Protein AF-A0A7G2IQ60-F1 (afdb_monomer)

Solvent-accessible surface area (backbone atoms only — not comparable to full-atom values): 15941 Å² total; per-residue (Å²): 105,68,71,50,46,74,73,63,28,51,31,35,30,36,27,42,39,74,64,60,78,91,47,97,43,73,67,45,56,59,45,66,68,35,78,43,74,43,77,68,26,81,65,95,53,90,81,51,80,64,47,58,70,64,48,54,61,59,49,54,53,58,71,67,48,86,64,93,39,73,45,78,46,78,44,66,54,56,65,49,83,64,22,69,41,37,40,62,89,93,58,58,80,33,70,91,62,71,78,96,55,72,82,87,57,53,74,69,54,46,49,54,42,27,25,39,56,23,8,45,54,41,39,50,53,46,55,53,44,53,52,50,59,49,56,74,66,73,43,76,45,69,50,78,47,66,53,97,52,36,54,32,61,33,76,58,86,89,40,83,50,74,48,81,45,74,95,66,72,57,56,50,33,64,49,56,63,76,45,82,48,71,27,70,56,30,40,72,76,54,79,74,85,62,82,86,39,76,82,60,72,81,54,78,91,38,44,68,29,30,52,29,56,76,71,72,57,83,58,96,86,66,45,55,38,55,6,70,85,37,96,60,44,54,81,65,84,45,72,40,52,51,88,87,46,87,89,43,66,44,52,52,86,74,50,76,69,42,84,44,89,90,38,111

Organism: Citrobacter freundii (NCBI:txid546)

Radius of gyration: 19.63 Å; Cα contacts (8 Å, |Δi|>4): 377; chains: 1; bounding box: 48×42×47 Å

Secondary structure (DSSP, 8-state):
-HHHHHTT-EEEEEE-S---TTS--HHHHHHHTSSEEEE----SSTTS---GGGGHHHHHHHHT---SSEEEEEE--TTPSSGGGSS-TT--TTTT--TTPPTT--HHHHHHHHHHHHHHHHHHHHHHHHHHHHHTT--SSEEEEE-S---EES-STTT--EE--TTS--GGGT---EEEEE-HHHHHHS----TTTTT----GGGHHHHHHHHHT---TT--TTS-TTSTT------EES-TTSTT--EEGGGSS-TTSTT--

pLDDT: mean 95.76, std 6.9, range [59.88, 98.88]

Mean predicted aligned error: 3.44 Å

Sequence (264 aa):
MNMMKQAGYKTFWITNQQTMTARNTMLTVFSKQTDKQFYMNQQRTQSAREYDSNVLAPFKEVLADPAPKKFIIVHLLGTHIKYKFRYPDGQGKFDNNIDHVPAGLSNDELEAYNDYDSANVYNDHIIASLIKDYKATDPNGFLLYFSDHGEEVYDTPPHKTQGRNEDNPTRHMYTVPFLLWTSEKWQAAHPRDFSQDVNRKYSSSELIHTWSDLAGFTYDGFDPTRAITSPQFKETTRWIGNPYKKNALIDYDSLPYGDQIGNQ

Nearest PDB structures (foldseek):
  5zzu-assembly2_B  TM=9.989E-01  e=1.159E-44  Escherichia coli K-12
  6a82-assembly3_C  TM=1.001E+00  e=4.028E-43  Escherichia coli K-12
  7mom-assembly1_A  TM=4.392E-01  e=5.155E-01  Arabidopsis thaliana
  4hrf-assembly1_A  TM=4.330E-01  e=6.446E+00  Homo sapiens
  2e0t-assembly1_A-2  TM=3.540E-01  e=3.326E+00  Homo sapiens

Structure (mmCIF, N/CA/C/O backbone):
data_AF-A0A7G2IQ60-F1
#
_entry.id   AF-A0A7G2IQ60-F1
#
loop_
_atom_site.group_PDB
_atom_site.id
_atom_site.type_symbol
_atom_site.label_atom_id
_atom_site.label_alt_id
_atom_site.label_comp_id
_atom_site.label_asym_id
_atom_site.label_entity_id
_atom_site.label_seq_id
_atom_site.pdbx_PDB_ins_code
_atom_site.Cartn_x
_atom_site.Cartn_y
_atom_site.Cartn_z
_atom_site.occupancy
_atom_site.B_iso_or_equiv
_atom_site.auth_seq_id
_atom_site.auth_comp_id
_atom_site.auth_asym_id
_atom_site.auth_atom_id
_atom_site.pdbx_PDB_model_num
ATOM 1 N N . MET A 1 1 ? -14.931 -1.641 3.111 1.00 90.44 1 MET A N 1
ATOM 2 C CA . MET A 1 1 ? -15.764 -0.587 3.743 1.00 90.44 1 MET A CA 1
ATOM 3 C C . MET A 1 1 ? -16.923 -1.136 4.551 1.00 90.44 1 MET A C 1
ATOM 5 O O . MET A 1 1 ? -16.979 -0.868 5.744 1.00 90.44 1 MET A O 1
ATOM 9 N N . ASN A 1 2 ? -17.825 -1.899 3.928 1.00 95.94 2 ASN A N 1
ATOM 10 C CA . ASN A 1 2 ? -19.084 -2.341 4.544 1.00 95.94 2 ASN A CA 1
ATOM 11 C C . ASN A 1 2 ? -18.900 -3.038 5.901 1.00 95.94 2 ASN A C 1
ATOM 13 O O . ASN A 1 2 ? -19.605 -2.699 6.843 1.00 95.94 2 ASN A O 1
ATOM 17 N N . MET A 1 3 ? -17.894 -3.910 6.024 1.00 98.00 3 MET A N 1
ATOM 18 C CA . MET A 1 3 ? -17.539 -4.574 7.286 1.00 98.00 3 MET A CA 1
ATOM 19 C C . MET A 1 3 ? -17.293 -3.583 8.436 1.00 98.00 3 MET A C 1
ATOM 21 O O . MET A 1 3 ? -17.858 -3.724 9.515 1.00 98.00 3 MET A O 1
ATOM 25 N N . MET A 1 4 ? -16.515 -2.523 8.192 1.00 98.44 4 MET A N 1
ATOM 26 C CA . MET A 1 4 ? -16.225 -1.504 9.209 1.00 98.44 4 MET A CA 1
ATOM 27 C C . MET A 1 4 ? -17.476 -0.696 9.573 1.00 98.44 4 MET A C 1
ATOM 29 O O . MET A 1 4 ? -17.708 -0.418 10.748 1.00 98.44 4 MET A O 1
ATOM 33 N N . LYS A 1 5 ? -18.318 -0.365 8.583 1.00 97.75 5 LYS A N 1
ATOM 34 C CA . LYS A 1 5 ? -19.592 0.338 8.821 1.00 97.75 5 LYS A CA 1
ATOM 35 C C . LYS A 1 5 ? -20.541 -0.506 9.669 1.00 97.75 5 LYS A C 1
ATOM 37 O O . LYS A 1 5 ? -21.117 0.006 10.623 1.00 97.75 5 LYS A O 1
ATOM 42 N N . GLN A 1 6 ? -20.657 -1.800 9.367 1.00 98.19 6 GLN A N 1
ATOM 43 C CA . GLN A 1 6 ? -21.463 -2.744 10.144 1.00 98.19 6 GLN A CA 1
ATOM 44 C C . GLN A 1 6 ? -20.979 -2.847 11.598 1.00 98.19 6 GLN A C 1
ATOM 46 O O . GLN A 1 6 ? -21.798 -2.914 12.509 1.00 98.19 6 GLN A O 1
ATOM 51 N N . ALA A 1 7 ? -19.666 -2.772 11.832 1.00 98.19 7 ALA A N 1
ATOM 52 C CA . ALA A 1 7 ? -19.072 -2.732 13.171 1.00 98.19 7 ALA A CA 1
ATOM 53 C C . ALA A 1 7 ? -19.222 -1.372 13.900 1.00 98.19 7 ALA A C 1
ATOM 55 O O . ALA A 1 7 ? -18.678 -1.181 14.996 1.00 98.19 7 ALA A O 1
ATOM 56 N N . GLY A 1 8 ? -19.947 -0.415 13.308 1.00 98.38 8 GLY A N 1
ATOM 57 C CA . GLY A 1 8 ? -20.249 0.888 13.899 1.00 98.38 8 GLY A CA 1
ATOM 58 C C . GLY A 1 8 ? -19.139 1.931 13.755 1.00 98.38 8 GLY A C 1
ATOM 59 O O . GLY A 1 8 ? -19.113 2.892 14.523 1.00 98.38 8 GLY A O 1
ATOM 60 N N . TYR A 1 9 ? -18.206 1.757 12.813 1.00 98.69 9 TYR A N 1
ATOM 61 C CA . TYR A 1 9 ? -17.190 2.769 12.514 1.00 98.69 9 TYR A CA 1
ATOM 62 C C . TYR A 1 9 ? -17.750 3.826 11.564 1.00 98.69 9 TYR A C 1
ATOM 64 O O . TYR A 1 9 ? -18.338 3.492 10.536 1.00 98.69 9 TYR A O 1
ATOM 72 N N . LYS A 1 10 ? -17.463 5.100 11.850 1.00 98.81 10 LYS A N 1
ATOM 73 C CA . LYS A 1 10 ? -17.544 6.157 10.840 1.00 98.81 10 LYS A CA 1
ATOM 74 C C . LYS A 1 10 ? -16.358 6.015 9.893 1.00 98.81 10 LYS A C 1
ATOM 76 O O . LYS A 1 10 ? -15.215 5.871 10.329 1.00 98.81 10 LYS A O 1
ATOM 81 N N . THR A 1 11 ? -16.628 6.031 8.598 1.00 98.81 11 THR A N 1
ATOM 82 C CA . THR A 1 11 ? -15.651 5.691 7.564 1.00 98.81 11 THR A CA 1
ATOM 83 C C . THR A 1 11 ? -15.259 6.899 6.721 1.00 98.81 11 THR A C 1
ATOM 85 O O . THR A 1 11 ? -16.114 7.659 6.273 1.00 98.81 11 THR A O 1
ATOM 88 N N . PHE A 1 12 ? -13.962 7.061 6.469 1.00 98.75 12 PHE A N 1
ATOM 89 C CA . PHE A 1 12 ? -13.402 8.204 5.750 1.00 98.75 12 PHE A CA 1
ATOM 90 C C . PHE A 1 12 ? -12.523 7.738 4.593 1.00 98.75 12 PHE A C 1
ATOM 92 O O . PHE A 1 12 ? -11.811 6.742 4.715 1.00 98.75 12 PHE A O 1
ATOM 99 N N . TRP A 1 13 ? -12.556 8.476 3.484 1.00 98.56 13 TRP A N 1
ATOM 100 C CA . TRP A 1 13 ? -11.674 8.266 2.337 1.00 98.56 13 TRP A CA 1
ATOM 101 C C . TRP A 1 13 ? -10.947 9.559 1.988 1.00 98.56 13 TRP A C 1
ATOM 103 O O . TRP A 1 13 ? -11.560 10.494 1.480 1.00 98.56 13 TRP A O 1
ATOM 113 N N . ILE A 1 14 ? -9.648 9.618 2.243 1.00 98.31 14 ILE A N 1
ATOM 114 C CA . ILE A 1 14 ? -8.779 10.733 1.871 1.00 98.31 14 ILE A CA 1
ATOM 115 C C . ILE A 1 14 ? -7.935 10.270 0.696 1.00 98.31 14 ILE A C 1
ATOM 117 O O . ILE A 1 14 ? -7.307 9.219 0.776 1.00 98.31 14 ILE A O 1
ATOM 121 N N . THR A 1 15 ? -7.913 11.011 -0.408 1.00 96.25 15 THR A N 1
ATOM 122 C CA . THR A 1 15 ? -7.142 10.584 -1.576 1.00 96.25 15 THR A CA 1
ATOM 123 C C . THR A 1 15 ? -6.521 11.730 -2.346 1.00 96.25 15 THR A C 1
ATOM 125 O O . THR A 1 15 ? -7.160 12.754 -2.585 1.00 96.25 15 THR A O 1
ATOM 128 N N . ASN A 1 16 ? -5.276 11.519 -2.765 1.00 94.31 16 ASN A N 1
ATOM 129 C CA . ASN A 1 16 ? -4.558 12.383 -3.699 1.00 94.31 16 ASN A CA 1
ATOM 130 C C . ASN A 1 16 ? -4.434 11.749 -5.103 1.00 94.31 16 ASN A C 1
ATOM 132 O O . ASN A 1 16 ? -3.876 12.338 -6.028 1.00 94.31 16 ASN A O 1
ATOM 136 N N . GLN A 1 17 ? -5.019 10.563 -5.290 1.00 88.19 17 GLN A N 1
ATOM 137 C CA . GLN A 1 17 ? -5.235 9.969 -6.605 1.00 88.19 17 GLN A CA 1
ATOM 138 C C . GLN A 1 17 ? -6.351 10.690 -7.353 1.00 88.19 17 GLN A C 1
ATOM 140 O O . GLN A 1 17 ? -7.312 11.193 -6.761 1.00 88.19 17 GLN A O 1
ATOM 145 N N . GLN A 1 18 ? -6.256 10.674 -8.680 1.00 82.38 18 GLN A N 1
ATOM 146 C CA . GLN A 1 18 ? -7.240 11.296 -9.560 1.00 82.38 18 GLN A CA 1
ATOM 147 C C . GLN A 1 18 ? -8.539 10.506 -9.593 1.00 82.38 18 GLN A C 1
ATOM 149 O O . GLN A 1 18 ? -8.805 9.691 -10.476 1.00 82.38 18 GLN A O 1
ATOM 154 N N . THR A 1 19 ? -9.392 10.785 -8.616 1.00 73.06 19 THR A N 1
ATOM 155 C CA . THR A 1 19 ? -10.714 10.177 -8.522 1.00 73.06 19 THR A CA 1
ATOM 156 C C . THR A 1 19 ? -11.731 11.128 -9.140 1.00 73.06 19 THR A C 1
ATOM 158 O O . THR A 1 19 ? -12.379 11.918 -8.456 1.00 73.06 19 THR A O 1
ATOM 161 N N . MET A 1 20 ? -11.853 11.085 -10.470 1.00 70.69 20 MET A N 1
ATOM 162 C CA . MET A 1 20 ? -12.862 11.870 -11.185 1.00 70.69 20 MET A CA 1
ATOM 163 C C . MET A 1 20 ? -14.262 11.342 -10.852 1.00 70.69 20 MET A C 1
ATOM 165 O O . MET A 1 20 ? -14.725 10.380 -11.457 1.00 70.69 20 MET A O 1
ATOM 169 N N . THR A 1 21 ? -14.962 11.997 -9.927 1.00 68.75 21 THR A N 1
ATOM 170 C CA . THR A 1 21 ? -16.267 11.557 -9.392 1.00 68.75 21 THR A CA 1
ATOM 171 C C . THR A 1 21 ? -17.391 11.455 -10.430 1.00 68.75 21 THR A C 1
ATOM 173 O O . THR A 1 21 ? -18.389 10.772 -10.175 1.00 68.75 21 THR A O 1
ATOM 176 N N . ALA A 1 22 ? -17.224 12.114 -11.583 1.00 66.19 22 ALA A N 1
ATOM 177 C CA . ALA A 1 22 ? -18.103 12.036 -12.751 1.00 66.19 22 ALA A CA 1
ATOM 178 C C . ALA A 1 22 ? -17.872 10.781 -13.619 1.00 66.19 22 ALA A C 1
ATOM 180 O O . ALA A 1 22 ? -18.684 10.487 -14.494 1.00 66.19 22 ALA A O 1
ATOM 181 N N . ARG A 1 23 ? -16.776 10.039 -13.408 1.00 65.88 23 ARG A N 1
ATOM 182 C CA . ARG A 1 23 ? -16.492 8.770 -14.091 1.00 65.88 23 ARG A CA 1
ATOM 183 C C . ARG A 1 23 ? -16.981 7.597 -13.239 1.00 65.88 23 ARG A C 1
ATOM 185 O O . ARG A 1 23 ? -16.823 7.593 -12.022 1.00 65.88 23 ARG A O 1
ATOM 192 N N . ASN A 1 24 ? -17.532 6.571 -13.883 1.00 65.75 24 ASN A N 1
ATOM 193 C CA . ASN A 1 24 ? -18.013 5.362 -13.209 1.00 65.75 24 ASN A CA 1
ATOM 194 C C . ASN A 1 24 ? -16.883 4.328 -13.036 1.00 65.75 24 ASN A C 1
ATOM 196 O O . ASN A 1 24 ? -16.918 3.252 -13.627 1.00 65.75 24 ASN A O 1
ATOM 200 N N . THR A 1 25 ? -15.829 4.691 -12.299 1.00 80.69 25 THR A N 1
ATOM 201 C CA . THR A 1 25 ? -14.690 3.797 -12.028 1.00 80.69 25 THR A CA 1
ATOM 202 C C . THR A 1 25 ? -14.900 3.005 -10.739 1.00 80.69 25 THR A C 1
ATOM 204 O O . THR A 1 25 ? -15.541 3.492 -9.807 1.00 80.69 25 THR A O 1
ATOM 207 N N . MET A 1 26 ? -14.301 1.812 -10.641 1.00 80.00 26 MET A N 1
ATOM 208 C CA . MET A 1 26 ? -14.336 1.008 -9.409 1.00 80.00 26 MET A CA 1
ATOM 209 C C . MET A 1 26 ? -13.792 1.788 -8.198 1.00 80.00 26 MET A C 1
ATOM 211 O O . MET A 1 26 ? -14.362 1.729 -7.113 1.00 80.00 26 MET A O 1
ATOM 215 N N . LEU A 1 27 ? -12.752 2.606 -8.401 1.00 83.69 27 LEU A N 1
ATOM 216 C CA . LEU A 1 27 ? -12.195 3.468 -7.356 1.00 83.69 27 LEU A CA 1
ATOM 217 C C . LEU A 1 27 ? -13.225 4.473 -6.812 1.00 83.69 27 LEU A C 1
ATOM 219 O O . LEU A 1 27 ? -13.298 4.693 -5.606 1.00 83.69 27 LEU A O 1
ATOM 223 N N . THR A 1 28 ? -14.063 5.031 -7.691 1.00 83.81 28 THR A N 1
ATOM 224 C CA . THR A 1 28 ? -15.147 5.947 -7.305 1.00 83.81 28 THR A CA 1
ATOM 225 C C . THR A 1 28 ? -16.258 5.210 -6.556 1.00 83.81 28 THR A C 1
ATOM 227 O O . THR A 1 28 ? -16.855 5.767 -5.636 1.00 83.81 28 THR A O 1
ATOM 230 N N . VAL A 1 29 ? -16.542 3.954 -6.920 1.00 87.12 29 VAL A N 1
ATOM 231 C CA . VAL A 1 29 ? -17.486 3.108 -6.175 1.00 87.12 29 VAL A CA 1
ATOM 232 C C . VAL A 1 29 ? -16.958 2.845 -4.765 1.00 87.12 29 VAL A C 1
ATOM 234 O O . VAL A 1 29 ? -17.696 3.056 -3.805 1.00 87.12 29 VAL A O 1
ATOM 237 N N . PHE A 1 30 ? -15.687 2.458 -4.613 1.00 89.38 30 PHE A N 1
ATOM 238 C CA . PHE A 1 30 ? -15.087 2.228 -3.296 1.00 89.38 30 PHE A CA 1
ATOM 239 C C . PHE A 1 30 ? -15.043 3.492 -2.436 1.00 89.38 30 PHE A C 1
ATOM 241 O O . PHE A 1 30 ? -15.458 3.443 -1.276 1.00 89.38 30 PHE A O 1
ATOM 248 N N . SER A 1 31 ? -14.619 4.632 -2.990 1.00 91.81 31 SER A N 1
ATOM 249 C CA . SER A 1 31 ? -14.556 5.882 -2.225 1.00 91.81 31 SER A CA 1
ATOM 250 C C . SER A 1 31 ? -15.941 6.344 -1.761 1.00 91.81 31 SER A C 1
ATOM 252 O O . SER A 1 31 ? -16.085 6.801 -0.630 1.00 91.81 31 SER A O 1
ATOM 254 N N . LYS A 1 32 ? -16.985 6.170 -2.584 1.00 93.06 32 LYS A N 1
ATOM 255 C CA . LYS A 1 32 ? -18.374 6.531 -2.241 1.00 93.06 32 LYS A CA 1
ATOM 256 C C . LYS A 1 32 ? -19.047 5.580 -1.246 1.00 93.06 32 LYS A C 1
ATOM 258 O O . LYS A 1 32 ? -20.113 5.912 -0.739 1.00 93.06 32 LYS A O 1
ATOM 263 N N . GLN A 1 33 ? -18.457 4.423 -0.934 1.00 94.69 33 GLN A N 1
ATOM 264 C CA . GLN A 1 33 ? -18.966 3.560 0.142 1.00 94.69 33 GLN A CA 1
ATOM 265 C C . GLN A 1 33 ? -18.687 4.139 1.539 1.00 94.69 33 GLN A C 1
ATOM 267 O O . GLN A 1 33 ? -19.319 3.716 2.513 1.00 94.69 33 GLN A O 1
ATOM 272 N N . THR A 1 34 ? -17.746 5.081 1.665 1.00 97.56 34 THR A N 1
ATOM 273 C CA . THR A 1 34 ? -17.403 5.699 2.952 1.00 97.56 34 THR A CA 1
ATOM 274 C C . THR A 1 34 ? -18.402 6.794 3.343 1.00 97.56 34 THR A C 1
ATOM 276 O O . THR A 1 34 ? -19.223 7.214 2.531 1.00 97.56 34 THR A O 1
ATOM 279 N N . ASP A 1 35 ? -18.376 7.254 4.593 1.00 98.06 35 ASP A N 1
ATOM 280 C CA . ASP A 1 35 ? -19.297 8.289 5.087 1.00 98.06 35 ASP A CA 1
ATOM 281 C C . ASP A 1 35 ? -18.840 9.711 4.733 1.00 98.06 35 ASP A C 1
ATOM 283 O O . ASP A 1 35 ? -19.675 10.595 4.551 1.00 98.06 35 ASP A O 1
ATOM 287 N N . LYS A 1 36 ? -17.526 9.948 4.620 1.00 98.06 36 LYS A N 1
ATOM 288 C CA . LYS A 1 36 ? -16.955 11.243 4.210 1.00 98.06 36 LYS A CA 1
ATOM 289 C C . LYS A 1 36 ? -15.745 11.046 3.295 1.00 98.06 36 LYS A C 1
ATOM 291 O O . LYS A 1 36 ? -14.879 10.217 3.577 1.00 98.06 36 LYS A O 1
ATOM 296 N N . GLN A 1 37 ? -15.663 11.832 2.221 1.00 97.12 37 GLN A N 1
ATOM 297 C CA . GLN A 1 37 ? -14.564 11.784 1.252 1.00 97.12 37 GLN A CA 1
ATOM 298 C C . GLN A 1 37 ? -13.820 13.121 1.165 1.00 97.12 37 GLN A C 1
ATOM 300 O O . GLN A 1 37 ? -14.433 14.182 1.254 1.00 97.12 37 GLN A O 1
ATOM 305 N N . PHE A 1 38 ? -12.512 13.052 0.927 1.00 96.38 38 PHE A N 1
ATOM 306 C CA . PHE A 1 38 ? -11.629 14.179 0.638 1.00 96.38 38 PHE A CA 1
ATOM 307 C C . PHE A 1 38 ? -10.865 13.874 -0.654 1.00 96.38 38 PHE A C 1
ATOM 309 O O . PHE A 1 38 ? -9.984 13.014 -0.674 1.00 96.38 38 PHE A O 1
ATOM 316 N N . TYR A 1 39 ? -11.233 14.554 -1.742 1.00 94.62 39 TYR A N 1
ATOM 317 C CA . TYR A 1 39 ? -10.604 14.410 -3.058 1.00 94.62 39 TYR A CA 1
ATOM 318 C C . TYR A 1 39 ? -9.618 15.556 -3.279 1.00 94.62 39 TYR A C 1
ATOM 320 O O . TYR A 1 39 ? -10.024 16.645 -3.690 1.00 94.62 39 TYR A O 1
ATOM 328 N N . MET A 1 40 ? -8.343 15.305 -2.982 1.00 92.81 40 MET A N 1
ATOM 329 C CA . MET A 1 40 ? -7.294 16.330 -2.966 1.00 92.81 40 MET A CA 1
ATOM 330 C C . MET A 1 40 ? -6.749 16.649 -4.358 1.00 92.81 40 MET A C 1
ATOM 332 O O . MET A 1 40 ? -6.343 17.775 -4.609 1.00 92.81 40 MET A O 1
ATOM 336 N N . ASN A 1 41 ? -6.816 15.688 -5.282 1.00 86.31 41 ASN A N 1
ATOM 337 C CA . ASN A 1 41 ? -6.387 15.862 -6.664 1.00 86.31 41 ASN A CA 1
ATOM 338 C C . ASN A 1 41 ? -7.586 15.765 -7.611 1.00 86.31 41 ASN A C 1
ATOM 340 O O . ASN A 1 41 ? -8.087 14.679 -7.910 1.00 86.31 41 ASN A O 1
ATOM 344 N N . GLN A 1 42 ? -8.051 16.923 -8.078 1.00 79.69 42 GLN A N 1
ATOM 345 C CA . GLN A 1 42 ? -9.172 17.042 -9.020 1.00 79.69 42 GLN A CA 1
ATOM 346 C C . GLN A 1 42 ? -8.711 17.465 -10.421 1.00 79.69 42 GLN A C 1
ATOM 348 O O . GLN A 1 42 ? -9.525 17.860 -11.260 1.00 79.69 42 GLN A O 1
ATOM 353 N N . GLN A 1 43 ? -7.403 17.397 -10.685 1.00 77.31 43 GLN A N 1
ATOM 354 C CA . GLN A 1 43 ? -6.857 17.725 -11.994 1.00 77.31 43 GLN A CA 1
ATOM 355 C C . GLN A 1 43 ? -7.249 16.673 -13.041 1.00 77.31 43 GLN A C 1
ATOM 357 O O . GLN A 1 43 ? -7.559 15.524 -12.728 1.00 77.31 43 GLN A O 1
ATOM 362 N N . ARG A 1 44 ? -7.253 17.076 -14.319 1.00 70.12 44 ARG A N 1
ATOM 363 C CA . ARG A 1 44 ? -7.670 16.209 -15.438 1.00 70.12 44 ARG A CA 1
ATOM 364 C C . ARG A 1 44 ? -6.583 15.237 -15.913 1.00 70.12 44 ARG A C 1
ATOM 366 O O . ARG A 1 44 ? -6.917 14.282 -16.609 1.00 70.12 44 ARG A O 1
ATOM 373 N N . THR A 1 45 ? -5.311 15.503 -15.610 1.00 67.62 45 THR A N 1
ATOM 374 C CA . THR A 1 45 ? -4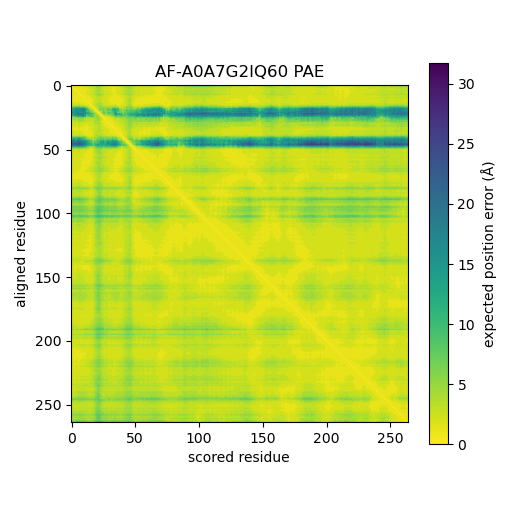.154 14.758 -16.137 1.00 67.62 45 THR A CA 1
ATOM 375 C C . THR A 1 45 ? -3.288 14.203 -15.018 1.00 67.62 45 THR A C 1
ATOM 377 O O . THR A 1 45 ? -2.845 14.981 -14.174 1.00 67.62 45 THR A O 1
ATOM 380 N N . GLN A 1 46 ? -2.974 12.903 -15.053 1.00 59.88 46 GLN A N 1
ATOM 381 C CA . GLN A 1 46 ? -2.220 12.171 -14.013 1.00 59.88 46 GLN A CA 1
ATOM 382 C C . GLN A 1 46 ? -0.845 12.787 -13.688 1.00 59.88 46 GLN A C 1
ATOM 384 O O . GLN A 1 46 ? -0.308 12.601 -12.602 1.00 59.88 46 GLN A O 1
ATOM 389 N N . SER A 1 47 ? -0.293 13.560 -14.624 1.00 61.72 47 SER A N 1
ATOM 390 C CA . SER A 1 47 ? 1.027 14.194 -14.549 1.00 61.72 47 SER A CA 1
ATOM 391 C C . SER A 1 47 ? 1.051 15.568 -13.870 1.00 61.72 47 SER A C 1
ATOM 393 O O . SER A 1 47 ? 2.060 16.265 -13.933 1.00 61.72 47 SER A O 1
ATOM 395 N N . ALA A 1 48 ? -0.045 15.986 -13.241 1.00 69.31 48 ALA A N 1
ATOM 396 C CA . ALA A 1 48 ? -0.047 17.184 -12.417 1.00 69.31 48 ALA A CA 1
ATOM 397 C C . ALA A 1 48 ? 0.860 17.023 -11.186 1.00 69.31 48 ALA A C 1
ATOM 399 O O . ALA A 1 48 ? 0.894 15.956 -10.568 1.00 69.31 48 ALA A O 1
ATOM 400 N N . ARG A 1 49 ? 1.562 18.094 -10.802 1.00 82.19 49 ARG A N 1
ATOM 401 C CA . ARG A 1 49 ? 2.311 18.157 -9.539 1.00 82.19 49 ARG A CA 1
ATOM 402 C C . ARG A 1 49 ? 1.343 18.353 -8.374 1.00 82.19 49 ARG A C 1
ATOM 404 O O . ARG A 1 49 ? 1.142 19.466 -7.906 1.00 82.19 49 ARG A O 1
ATOM 411 N N . GLU A 1 50 ? 0.737 17.255 -7.947 1.00 90.88 50 GLU A N 1
ATOM 412 C CA . GLU A 1 50 ? -0.074 17.162 -6.733 1.00 90.88 50 GLU A CA 1
ATOM 413 C C . GLU A 1 50 ? 0.618 16.188 -5.788 1.00 90.88 50 GLU A C 1
ATOM 415 O O . GLU A 1 50 ? 0.571 14.974 -5.988 1.00 90.88 50 GLU A O 1
ATOM 420 N N . TYR A 1 51 ? 1.322 16.715 -4.791 1.00 95.62 51 TYR A N 1
ATOM 421 C CA . TYR A 1 51 ? 2.139 15.893 -3.906 1.00 95.62 51 TYR A CA 1
ATOM 422 C C . TYR A 1 51 ? 1.297 15.243 -2.815 1.00 95.62 51 TYR A C 1
ATOM 424 O O . TYR A 1 51 ? 0.328 15.821 -2.325 1.00 95.62 51 TYR A O 1
ATOM 432 N N . ASP A 1 52 ? 1.699 14.053 -2.378 1.00 97.56 52 ASP A N 1
ATOM 433 C CA . ASP A 1 52 ? 0.955 13.315 -1.357 1.00 97.56 52 ASP A CA 1
ATOM 434 C C . ASP A 1 52 ? 0.942 13.997 0.019 1.00 97.56 52 ASP A C 1
ATOM 436 O O . ASP A 1 52 ? 0.098 13.661 0.845 1.00 97.56 52 ASP A O 1
ATOM 440 N N . SER A 1 53 ? 1.746 15.043 0.251 1.00 97.75 53 SER A N 1
ATOM 441 C CA . SER A 1 53 ? 1.581 15.925 1.418 1.00 97.75 53 SER A CA 1
ATOM 442 C C . SER A 1 53 ? 0.183 16.549 1.511 1.00 97.75 53 SER A C 1
ATOM 444 O O . SER A 1 53 ? -0.266 16.872 2.614 1.00 97.75 53 SER A O 1
ATOM 446 N N . ASN A 1 54 ? -0.548 16.637 0.395 1.00 97.38 54 ASN A N 1
ATOM 447 C CA . ASN A 1 54 ? -1.938 17.081 0.340 1.00 97.38 54 ASN A CA 1
ATOM 448 C C . ASN A 1 54 ? -2.869 16.288 1.275 1.00 97.38 54 ASN A C 1
ATOM 450 O O . ASN A 1 54 ? -3.879 16.825 1.728 1.00 97.38 54 ASN A O 1
ATOM 454 N N . VAL A 1 55 ? -2.559 15.025 1.594 1.00 98.50 55 VAL A N 1
ATOM 455 C CA . VAL A 1 55 ? -3.411 14.204 2.474 1.00 98.50 55 VAL A CA 1
ATOM 456 C C . VAL A 1 55 ? -3.223 14.514 3.962 1.00 98.50 55 VAL A C 1
ATOM 458 O O . VAL A 1 55 ? -4.071 14.141 4.769 1.00 98.50 55 VAL A O 1
ATOM 461 N N . LEU A 1 56 ? -2.143 15.200 4.354 1.00 98.69 56 LEU A N 1
ATOM 462 C CA . LEU A 1 56 ? -1.782 15.378 5.766 1.00 98.69 56 LEU A CA 1
ATOM 463 C C . LEU A 1 56 ? -2.760 16.298 6.511 1.00 98.69 56 LEU A C 1
ATOM 465 O O . LEU A 1 56 ? -3.156 16.007 7.640 1.00 98.69 56 LEU A O 1
ATOM 469 N N . ALA A 1 57 ? -3.190 17.392 5.879 1.00 98.50 57 ALA A N 1
ATOM 470 C CA . ALA A 1 57 ? -4.173 18.307 6.459 1.00 98.50 57 ALA A CA 1
ATOM 471 C C . ALA A 1 57 ? -5.553 17.645 6.689 1.00 98.50 57 ALA A C 1
ATOM 473 O O . ALA A 1 57 ? -6.017 17.653 7.832 1.00 98.50 57 ALA A O 1
ATOM 474 N N . PRO A 1 58 ? -6.199 17.010 5.686 1.00 98.56 58 PRO A N 1
ATOM 475 C CA . PRO A 1 58 ? -7.462 16.303 5.911 1.00 98.56 58 PRO A CA 1
ATOM 476 C C . PRO A 1 58 ? -7.303 15.097 6.844 1.00 98.56 58 PRO A C 1
ATOM 478 O O . PRO A 1 58 ? -8.230 14.779 7.585 1.00 98.56 58 PRO A O 1
ATOM 481 N N . PHE A 1 59 ? -6.134 14.445 6.885 1.00 98.81 59 PHE A N 1
ATOM 482 C CA . PHE A 1 59 ? -5.875 13.385 7.860 1.00 98.81 59 PHE A CA 1
ATOM 483 C C . PHE A 1 59 ? -5.971 13.910 9.297 1.00 98.81 59 PHE A C 1
ATOM 485 O O . PHE A 1 59 ? -6.708 13.341 10.102 1.00 98.81 59 PHE A O 1
ATOM 492 N N . LYS A 1 60 ? -5.336 15.050 9.601 1.00 98.69 60 LYS A N 1
ATOM 493 C CA . LYS A 1 60 ? -5.461 15.724 10.907 1.00 98.69 60 LYS A CA 1
ATOM 494 C C . LYS A 1 60 ? -6.898 16.134 11.220 1.00 98.69 60 LYS A C 1
ATOM 496 O O . LYS A 1 60 ? -7.345 15.942 12.349 1.00 98.69 60 LYS A O 1
ATOM 501 N N . GLU A 1 61 ? -7.634 16.642 10.230 1.00 98.62 61 GLU A N 1
ATOM 502 C CA . GLU A 1 61 ? -9.058 16.969 10.390 1.00 98.62 61 GLU A CA 1
ATOM 503 C C . GLU A 1 61 ? -9.869 15.734 10.814 1.00 98.62 61 GLU A C 1
ATOM 505 O O . GLU A 1 61 ? -10.640 15.788 11.772 1.00 98.62 61 GLU A O 1
ATOM 510 N N . VAL A 1 62 ? -9.670 14.592 10.150 1.00 98.69 62 VAL A N 1
ATOM 511 C CA . VAL A 1 62 ? -10.389 13.349 10.466 1.00 98.69 62 VAL A CA 1
ATOM 512 C C . VAL A 1 62 ? -9.964 12.765 11.819 1.00 98.69 62 VAL A C 1
ATOM 514 O O . VAL A 1 62 ? -10.799 12.233 12.563 1.00 98.69 62 VAL A O 1
ATOM 517 N N . LEU A 1 63 ? -8.692 12.897 12.202 1.00 98.56 63 LEU A N 1
ATOM 518 C CA . LEU A 1 63 ? -8.239 12.523 13.543 1.00 98.56 63 LEU A CA 1
ATOM 519 C C . LEU A 1 63 ? -8.947 13.331 14.644 1.00 98.56 63 LEU A C 1
ATOM 521 O O . LEU A 1 63 ? -9.227 12.764 15.699 1.00 98.56 63 LEU A O 1
ATOM 525 N N . ALA A 1 64 ? -9.335 14.579 14.375 1.00 98.38 64 ALA A N 1
ATOM 526 C CA . ALA A 1 64 ? -10.111 15.421 15.289 1.00 98.38 64 ALA A CA 1
ATOM 527 C C . ALA A 1 64 ? -11.641 15.207 15.222 1.00 98.38 64 ALA A C 1
ATOM 529 O O . ALA A 1 64 ? -12.367 15.746 16.056 1.00 98.38 64 ALA A O 1
ATOM 530 N N . ASP A 1 65 ? -12.155 14.421 14.266 1.00 98.62 65 ASP A N 1
ATOM 531 C CA . ASP A 1 65 ? -13.593 14.132 14.159 1.00 98.62 65 ASP A CA 1
ATOM 532 C C . ASP A 1 65 ? -14.122 13.467 15.451 1.00 98.62 65 ASP A C 1
ATOM 534 O O . ASP A 1 65 ? -13.478 12.537 15.953 1.00 98.62 65 ASP A O 1
ATOM 538 N N . PRO A 1 66 ? -15.283 13.895 15.990 1.00 98.25 66 PRO A N 1
ATOM 539 C CA . PRO A 1 66 ? -15.767 13.453 17.299 1.00 98.25 66 PRO A CA 1
ATOM 540 C C . PRO A 1 66 ? -16.331 12.025 17.311 1.00 98.25 66 PRO A C 1
ATOM 542 O O . PRO A 1 66 ? -16.725 11.539 18.371 1.00 98.25 66 PRO A O 1
ATOM 545 N N . ALA A 1 67 ? -16.417 11.341 16.163 1.00 98.50 67 ALA A N 1
ATOM 546 C CA . ALA A 1 67 ? -16.892 9.965 16.130 1.00 98.50 67 ALA A CA 1
ATOM 547 C C . ALA A 1 67 ? -15.989 9.038 16.977 1.00 98.50 67 ALA A C 1
ATOM 549 O O . ALA A 1 67 ? -14.769 9.037 16.795 1.00 98.50 67 ALA A O 1
ATOM 550 N N . PRO A 1 68 ? -16.567 8.201 17.860 1.00 97.62 68 PRO A N 1
ATOM 551 C CA . PRO A 1 68 ? -15.796 7.380 18.797 1.00 97.62 68 PRO A CA 1
ATOM 552 C C . PRO A 1 68 ? -15.040 6.227 18.121 1.00 97.62 68 PRO A C 1
ATOM 554 O O . PRO A 1 68 ? -14.005 5.793 18.617 1.00 97.62 68 PRO A O 1
ATOM 557 N N . LYS A 1 69 ? -15.541 5.726 16.983 1.00 98.50 69 LYS A N 1
ATOM 558 C CA . LYS A 1 69 ? -14.900 4.694 16.159 1.00 98.50 69 LYS A CA 1
ATOM 559 C C . LYS A 1 69 ? -14.726 5.225 14.745 1.00 98.50 69 LYS A C 1
ATOM 561 O O . LYS A 1 69 ? -15.710 5.589 14.099 1.00 98.50 69 LYS A O 1
ATOM 566 N N . LYS A 1 70 ? -13.484 5.264 14.264 1.00 98.75 70 LYS A N 1
ATOM 567 C CA . LYS A 1 70 ? -13.130 5.833 12.958 1.00 98.75 70 LYS A CA 1
ATOM 568 C C . LYS A 1 70 ? -12.294 4.851 12.161 1.00 98.75 70 LYS A C 1
ATOM 570 O O . LYS A 1 70 ? -11.344 4.283 12.687 1.00 98.75 70 LYS A O 1
ATOM 575 N N . PHE A 1 71 ? -12.667 4.645 10.906 1.00 98.75 71 PHE A N 1
ATOM 576 C CA . PHE A 1 71 ? -11.868 3.904 9.940 1.00 98.75 71 PHE A CA 1
ATOM 577 C C . PHE A 1 71 ? -11.490 4.851 8.808 1.00 98.75 71 PHE A C 1
ATOM 579 O O . PHE A 1 71 ? -12.361 5.387 8.122 1.00 98.75 71 PHE A O 1
ATOM 586 N N . ILE A 1 72 ? -10.193 5.100 8.667 1.00 98.81 72 ILE A N 1
ATOM 587 C CA . ILE A 1 72 ? -9.649 6.153 7.816 1.00 98.81 72 ILE A CA 1
ATOM 588 C C . ILE A 1 72 ? -8.807 5.484 6.740 1.00 98.81 72 ILE A C 1
ATOM 590 O O . ILE A 1 72 ? -7.800 4.856 7.052 1.00 98.81 72 ILE A O 1
ATOM 594 N N . ILE A 1 73 ? -9.217 5.626 5.484 1.00 98.75 73 ILE A N 1
ATOM 595 C CA . ILE A 1 73 ? -8.408 5.222 4.337 1.00 98.75 73 ILE A CA 1
ATOM 596 C C . ILE A 1 73 ? -7.706 6.456 3.791 1.00 98.75 73 ILE A C 1
ATOM 598 O O . ILE A 1 73 ? -8.356 7.467 3.519 1.00 98.75 73 ILE A O 1
ATOM 602 N N . VAL A 1 74 ? -6.393 6.348 3.607 1.00 98.69 74 VAL A N 1
ATOM 603 C CA . VAL A 1 74 ? -5.567 7.340 2.919 1.00 98.69 74 VAL A CA 1
ATOM 604 C C . VAL A 1 74 ? -5.010 6.688 1.656 1.00 98.69 74 VAL A C 1
ATOM 606 O O . VAL A 1 74 ? -4.247 5.733 1.739 1.00 98.69 74 VAL A O 1
ATOM 609 N N . HIS A 1 75 ? -5.426 7.176 0.490 1.00 97.88 75 HIS A N 1
ATOM 610 C CA . HIS A 1 75 ? -5.066 6.624 -0.814 1.00 97.88 75 HIS A CA 1
ATOM 611 C C . HIS A 1 75 ? -4.137 7.582 -1.570 1.00 97.88 75 HIS A C 1
ATOM 613 O O . HIS A 1 75 ? -4.569 8.637 -2.056 1.00 97.88 75 HIS A O 1
ATOM 619 N N . LEU A 1 76 ? -2.866 7.193 -1.624 1.00 97.25 76 LEU A N 1
ATOM 620 C CA . LEU A 1 76 ? -1.732 7.968 -2.124 1.00 97.25 76 LEU A CA 1
ATOM 621 C C . LEU A 1 76 ? -1.522 7.782 -3.634 1.00 97.25 76 LEU A C 1
ATOM 623 O O . LEU A 1 76 ? -1.959 6.784 -4.209 1.00 97.25 76 LEU A O 1
ATOM 627 N N . LEU A 1 77 ? -0.834 8.731 -4.274 1.00 95.38 77 LEU A N 1
ATOM 628 C CA . LEU A 1 77 ? -0.206 8.486 -5.578 1.00 95.38 77 LEU A CA 1
ATOM 629 C C . LEU A 1 77 ? 1.033 7.593 -5.437 1.00 95.38 77 LEU A C 1
ATOM 631 O O . LEU A 1 77 ? 1.354 6.856 -6.368 1.00 95.38 77 LEU A O 1
ATOM 635 N N . GLY A 1 78 ? 1.722 7.672 -4.297 1.00 96.62 78 GLY A N 1
ATOM 636 C CA . GLY A 1 78 ? 2.926 6.909 -4.003 1.00 96.62 78 GLY A CA 1
ATOM 637 C C . GLY A 1 78 ? 4.026 7.195 -5.019 1.00 96.62 78 GLY A C 1
ATOM 638 O O . GLY A 1 78 ? 4.305 8.343 -5.368 1.00 96.62 78 GLY A O 1
ATOM 639 N N . THR A 1 79 ? 4.629 6.134 -5.539 1.00 97.38 79 THR A N 1
ATOM 640 C CA . THR A 1 79 ? 5.737 6.191 -6.499 1.00 97.38 79 THR A CA 1
ATOM 641 C C . THR A 1 79 ? 5.284 5.935 -7.938 1.00 97.38 79 THR A C 1
ATOM 643 O O . THR A 1 79 ? 6.055 5.473 -8.768 1.00 97.38 79 THR A O 1
ATOM 646 N N . HIS A 1 80 ? 4.032 6.258 -8.279 1.00 94.75 80 HIS A N 1
ATOM 647 C CA . HIS A 1 80 ? 3.495 6.024 -9.623 1.00 94.75 80 HIS A CA 1
ATOM 648 C C . HIS A 1 80 ? 4.172 6.886 -10.713 1.00 94.75 80 HIS A C 1
ATOM 650 O O . HIS A 1 80 ? 4.500 8.064 -10.500 1.00 94.75 80 HIS A O 1
ATOM 656 N N . ILE A 1 81 ? 4.297 6.335 -11.929 1.00 91.62 81 ILE A N 1
ATOM 657 C CA . ILE A 1 81 ? 4.805 7.044 -13.116 1.00 91.62 81 ILE A CA 1
ATOM 658 C C . ILE A 1 81 ? 3.994 8.315 -13.448 1.00 91.62 81 ILE A C 1
ATOM 660 O O . ILE A 1 81 ? 2.771 8.348 -13.297 1.00 91.62 81 ILE A O 1
ATOM 664 N N . LYS A 1 82 ? 4.611 9.394 -13.951 1.00 93.88 82 LYS A N 1
ATOM 665 C CA . LYS A 1 82 ? 6.065 9.643 -14.064 1.00 93.88 82 LYS A CA 1
ATOM 666 C C . LYS A 1 82 ? 6.649 10.065 -12.707 1.00 93.88 82 LYS A C 1
ATOM 668 O O . LYS A 1 82 ? 6.159 11.037 -12.129 1.00 93.88 82 LYS A O 1
ATOM 673 N N . TYR A 1 83 ? 7.692 9.377 -12.239 1.00 96.81 83 TYR A N 1
ATOM 674 C CA . TYR A 1 83 ? 8.211 9.467 -10.863 1.00 96.81 83 TYR A CA 1
ATOM 675 C C . TYR A 1 83 ? 8.666 10.874 -10.454 1.00 96.81 83 TYR A C 1
ATOM 677 O O . TYR A 1 83 ? 8.342 11.324 -9.359 1.00 96.81 83 TYR A O 1
ATOM 685 N N . LYS A 1 84 ? 9.272 11.632 -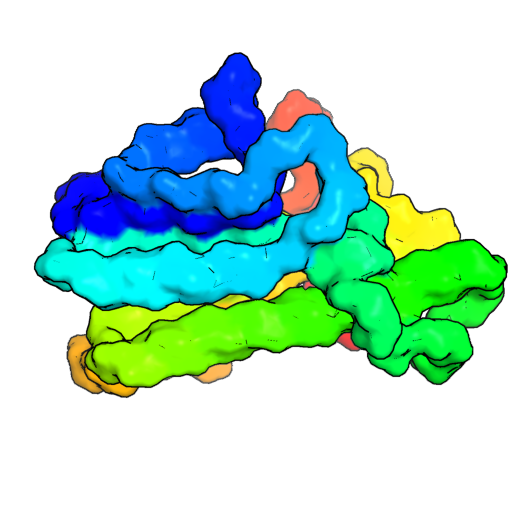11.378 1.00 96.31 84 LYS A N 1
ATOM 686 C CA . LYS A 1 84 ? 9.693 13.036 -11.193 1.00 96.31 84 LYS A CA 1
ATOM 687 C C . LYS A 1 84 ? 8.613 13.995 -10.684 1.00 96.31 84 LYS A C 1
ATOM 689 O O . LYS A 1 84 ? 8.901 15.075 -10.178 1.00 96.31 84 LYS A O 1
ATOM 694 N N . PHE A 1 85 ? 7.344 13.638 -10.866 1.00 95.75 85 PHE A N 1
ATOM 695 C CA . PHE A 1 85 ? 6.206 14.444 -10.423 1.00 95.75 85 PHE A CA 1
ATOM 696 C C . PHE A 1 85 ? 5.685 14.040 -9.035 1.00 95.75 85 PHE A C 1
ATOM 698 O O . PHE A 1 85 ? 4.687 14.598 -8.576 1.00 95.75 85 PHE A O 1
ATOM 705 N N . ARG A 1 86 ? 6.313 13.057 -8.378 1.00 96.75 86 ARG A N 1
ATOM 706 C CA . ARG A 1 86 ? 5.933 12.569 -7.043 1.00 96.75 86 ARG A CA 1
ATOM 707 C C . ARG A 1 86 ? 6.598 13.340 -5.912 1.00 96.75 86 ARG A C 1
ATOM 709 O O . ARG A 1 86 ? 6.084 13.313 -4.802 1.00 96.75 86 ARG A O 1
ATOM 716 N N . TYR A 1 87 ? 7.664 14.079 -6.201 1.00 96.81 87 TYR A N 1
ATOM 717 C CA . TYR A 1 87 ? 8.390 14.900 -5.238 1.00 96.81 87 TYR A CA 1
ATOM 718 C C . TYR A 1 87 ? 8.585 16.337 -5.757 1.00 96.81 87 TYR A C 1
ATOM 720 O O . TYR A 1 87 ? 8.522 16.572 -6.971 1.00 96.81 87 TYR A O 1
ATOM 728 N N . PRO A 1 88 ? 8.779 17.323 -4.859 1.00 95.50 88 PRO A N 1
ATOM 729 C CA . PRO A 1 88 ? 9.004 18.710 -5.246 1.00 95.50 88 PRO A CA 1
ATOM 730 C C . PRO A 1 88 ? 10.266 18.912 -6.085 1.00 95.50 88 PRO A C 1
ATOM 732 O O . PRO A 1 88 ? 11.280 18.243 -5.885 1.00 95.50 88 PRO A O 1
ATOM 735 N N . ASP A 1 89 ? 10.222 19.894 -6.984 1.00 93.88 89 ASP A N 1
ATOM 736 C CA . ASP A 1 89 ? 11.401 20.302 -7.748 1.00 93.88 89 ASP A CA 1
ATOM 737 C C . ASP A 1 89 ? 12.558 20.695 -6.820 1.00 93.88 89 ASP A C 1
ATOM 739 O O . ASP A 1 89 ? 12.363 21.363 -5.802 1.00 93.88 89 ASP A O 1
ATOM 743 N N . GLY A 1 90 ? 13.768 20.254 -7.171 1.00 93.62 90 GLY A N 1
ATOM 744 C CA . GLY A 1 90 ? 14.970 20.451 -6.358 1.00 93.62 90 GLY A CA 1
ATOM 745 C C . GLY A 1 90 ? 15.104 19.507 -5.156 1.00 93.62 90 GLY A C 1
ATOM 746 O O . GLY A 1 90 ? 16.064 19.643 -4.404 1.00 93.62 90 GLY A O 1
ATOM 747 N N . GLN A 1 91 ? 14.183 18.553 -4.966 1.00 95.19 91 GLN A N 1
ATOM 748 C CA . GLN A 1 91 ? 14.275 17.514 -3.926 1.00 95.19 91 GLN A CA 1
ATOM 749 C C . GLN A 1 91 ? 14.648 16.126 -4.477 1.00 95.19 91 GLN A C 1
ATOM 751 O O . GLN A 1 91 ? 14.467 15.122 -3.788 1.00 95.19 91 GLN A O 1
ATOM 756 N N . GLY A 1 92 ? 15.178 16.056 -5.702 1.00 96.94 92 GLY A N 1
ATOM 757 C CA . GLY A 1 92 ? 15.717 14.829 -6.288 1.00 96.94 92 GLY A CA 1
ATOM 758 C C . GLY A 1 92 ? 17.010 14.408 -5.593 1.00 96.94 92 GLY A C 1
ATOM 759 O O . GLY A 1 92 ? 18.101 14.831 -5.966 1.00 96.94 92 GLY A O 1
ATOM 760 N N . LYS A 1 93 ? 16.892 13.607 -4.528 1.00 97.62 93 LYS A N 1
ATOM 761 C CA . LYS A 1 93 ? 18.032 13.198 -3.689 1.00 97.62 93 LYS A CA 1
ATOM 762 C C . LYS A 1 93 ? 19.093 12.430 -4.482 1.00 97.62 93 LYS A C 1
ATOM 764 O O . LYS A 1 93 ? 20.273 12.514 -4.144 1.00 97.62 93 LYS A O 1
ATOM 769 N N . PHE A 1 94 ? 18.667 11.681 -5.493 1.00 98.12 94 PHE A N 1
ATOM 770 C CA . PHE A 1 94 ? 19.528 10.811 -6.290 1.00 98.12 94 PHE A CA 1
ATOM 771 C C . PHE A 1 94 ? 19.762 11.339 -7.708 1.00 98.12 94 PHE A C 1
ATOM 773 O O . PHE A 1 94 ? 20.250 10.601 -8.555 1.00 98.12 94 PHE A O 1
ATOM 780 N N . ASP A 1 95 ? 19.451 12.608 -7.988 1.00 96.44 95 ASP A N 1
ATOM 781 C CA . ASP A 1 95 ? 19.654 13.187 -9.318 1.00 96.44 95 ASP A CA 1
ATOM 782 C C . ASP A 1 95 ? 21.114 13.004 -9.783 1.00 96.44 95 ASP A C 1
ATOM 784 O O . ASP A 1 95 ? 22.056 13.475 -9.142 1.00 96.44 95 ASP A O 1
ATOM 788 N N . ASN A 1 96 ? 21.293 12.344 -10.933 1.00 94.50 96 ASN A N 1
ATOM 789 C CA . ASN A 1 96 ? 22.591 11.986 -11.531 1.00 94.50 96 ASN A CA 1
ATOM 790 C C . ASN A 1 96 ? 23.475 11.049 -10.682 1.00 94.50 96 ASN A C 1
ATOM 792 O O . ASN A 1 96 ? 24.681 10.965 -10.926 1.00 94.50 96 ASN A O 1
ATOM 796 N N . ASN A 1 97 ? 22.909 10.353 -9.695 1.00 96.50 97 ASN A N 1
ATOM 797 C CA . ASN A 1 97 ? 23.634 9.346 -8.929 1.00 96.50 97 ASN A CA 1
ATOM 798 C C . ASN A 1 97 ? 23.903 8.106 -9.804 1.00 96.50 97 ASN A C 1
ATOM 800 O O . ASN A 1 97 ? 23.061 7.725 -10.615 1.00 96.50 97 ASN A O 1
ATOM 804 N N . ILE A 1 98 ? 25.090 7.512 -9.667 1.00 96.75 98 ILE A N 1
ATOM 805 C CA . ILE A 1 98 ? 25.525 6.305 -10.392 1.00 96.75 98 ILE A CA 1
ATOM 806 C C . ILE A 1 98 ? 25.903 5.150 -9.451 1.00 96.75 98 ILE A C 1
ATOM 808 O O . ILE A 1 98 ? 26.237 4.058 -9.911 1.00 96.75 98 ILE A O 1
ATOM 812 N N . ASP A 1 99 ? 25.874 5.381 -8.142 1.00 96.94 99 ASP A N 1
ATOM 813 C CA . ASP A 1 99 ? 26.150 4.377 -7.126 1.00 96.94 99 ASP A CA 1
ATOM 814 C C . ASP A 1 99 ? 24.968 3.411 -7.033 1.00 96.94 99 ASP A C 1
ATOM 816 O O . ASP A 1 99 ? 23.812 3.822 -7.022 1.00 96.94 99 ASP A O 1
ATOM 820 N N . HIS A 1 100 ? 25.259 2.112 -6.936 1.00 95.88 100 HIS A N 1
ATOM 821 C CA . HIS A 1 100 ? 24.253 1.044 -6.819 1.00 95.88 100 HIS A CA 1
ATOM 822 C C . HIS A 1 100 ? 23.244 0.945 -7.979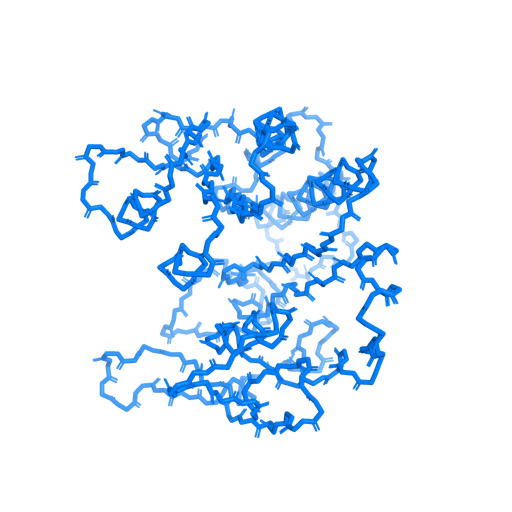 1.00 95.88 100 HIS A C 1
ATOM 824 O O . HIS A 1 100 ? 22.294 0.172 -7.888 1.00 95.88 100 HIS A O 1
ATOM 830 N N . VAL A 1 101 ? 23.476 1.655 -9.085 1.00 97.44 101 VAL A N 1
ATOM 831 C CA . VAL A 1 101 ? 22.661 1.562 -10.299 1.00 97.44 101 VAL A CA 1
ATOM 832 C C . VAL A 1 101 ? 23.093 0.348 -11.140 1.00 97.44 101 VAL A C 1
ATOM 834 O O . VAL A 1 101 ? 24.297 0.080 -11.252 1.00 97.44 101 VAL A O 1
ATOM 837 N N . PRO A 1 102 ? 22.159 -0.387 -11.777 1.00 96.06 102 PRO A N 1
ATOM 838 C CA . PRO A 1 102 ? 22.501 -1.434 -12.733 1.00 96.06 102 PRO A CA 1
ATOM 839 C C . PRO A 1 102 ? 23.388 -0.934 -13.882 1.00 96.06 102 PRO A C 1
ATOM 841 O O . PRO A 1 102 ? 23.233 0.173 -14.400 1.00 96.06 102 PRO A O 1
ATOM 844 N N . ALA A 1 103 ? 24.322 -1.772 -14.333 1.00 94.44 103 ALA A N 1
ATOM 845 C CA . ALA A 1 103 ? 25.189 -1.421 -15.452 1.00 94.44 103 ALA A CA 1
ATOM 846 C C . ALA A 1 103 ? 24.413 -1.373 -16.782 1.00 94.44 103 ALA A C 1
ATOM 848 O O . ALA A 1 103 ? 23.534 -2.193 -17.040 1.00 94.44 103 ALA A O 1
ATOM 849 N N . GLY A 1 104 ? 24.805 -0.460 -17.677 1.00 95.25 104 GLY A N 1
ATOM 850 C CA . GLY A 1 104 ? 24.294 -0.418 -19.053 1.00 95.25 104 GLY A CA 1
ATOM 851 C C . GLY A 1 104 ? 22.977 0.341 -19.245 1.00 95.25 104 GLY A C 1
ATOM 852 O O . GLY A 1 104 ? 22.348 0.195 -20.298 1.00 95.25 104 GLY A O 1
ATOM 853 N N . LEU A 1 105 ? 22.558 1.148 -18.267 1.00 98.00 105 LEU A N 1
ATOM 854 C CA . LEU A 1 105 ? 21.485 2.123 -18.460 1.00 98.00 105 LEU A CA 1
ATOM 855 C C . LEU A 1 105 ? 21.962 3.290 -19.341 1.00 98.00 105 LEU A C 1
ATOM 857 O O . LEU A 1 105 ? 23.079 3.789 -19.201 1.00 98.00 105 LEU A O 1
ATOM 861 N N . SER A 1 106 ? 21.107 3.717 -20.263 1.00 97.88 106 SER A N 1
ATOM 862 C CA . SER A 1 106 ? 21.219 4.998 -20.963 1.00 97.88 106 SER A CA 1
ATOM 863 C C . SER A 1 106 ? 20.922 6.164 -20.012 1.00 97.88 106 SER A C 1
ATOM 865 O O . SER A 1 106 ? 20.412 5.963 -18.913 1.00 97.88 106 SER A O 1
ATOM 867 N N . ASN A 1 107 ? 21.204 7.399 -20.438 1.00 97.69 107 ASN A N 1
ATOM 868 C CA . ASN A 1 107 ? 20.959 8.585 -19.608 1.00 97.69 107 ASN A CA 1
ATOM 869 C C . ASN A 1 107 ? 19.481 8.727 -19.201 1.00 97.69 107 ASN A C 1
ATOM 871 O O . ASN A 1 107 ? 19.205 9.063 -18.054 1.00 97.69 107 ASN A O 1
ATOM 875 N N . ASP A 1 108 ? 18.543 8.428 -20.105 1.00 97.69 108 ASP A N 1
ATOM 876 C CA . ASP A 1 108 ? 17.104 8.529 -19.824 1.00 97.69 108 ASP A CA 1
ATOM 877 C C . ASP A 1 108 ? 16.634 7.418 -18.865 1.00 97.69 108 ASP A C 1
ATOM 879 O O . ASP A 1 108 ? 15.801 7.656 -17.989 1.00 97.69 108 ASP A O 1
ATOM 883 N N . GLU A 1 109 ? 17.182 6.204 -19.003 1.00 98.38 109 GLU A N 1
ATOM 884 C CA . GLU A 1 109 ? 16.910 5.087 -18.085 1.00 98.38 109 GLU A CA 1
ATOM 885 C C . GLU A 1 109 ? 17.476 5.385 -16.687 1.00 98.38 109 GLU A C 1
ATOM 887 O O . GLU A 1 109 ? 16.792 5.163 -15.691 1.00 98.38 109 GLU A O 1
ATOM 892 N N . LEU A 1 110 ? 18.685 5.956 -16.613 1.00 98.44 110 LEU A N 1
ATOM 893 C CA . LEU A 1 110 ? 19.322 6.401 -15.372 1.00 98.44 110 LEU A CA 1
ATOM 894 C C . LEU A 1 110 ? 18.524 7.517 -14.684 1.00 98.44 110 LEU A C 1
ATOM 896 O O . LEU A 1 110 ? 18.357 7.490 -13.466 1.00 98.44 110 LEU A O 1
ATOM 900 N N . GLU A 1 111 ? 18.023 8.496 -15.444 1.00 98.19 111 GLU A N 1
ATOM 901 C CA . GLU A 1 111 ? 17.153 9.547 -14.904 1.00 98.19 111 GLU A CA 1
ATOM 902 C C . GLU A 1 111 ? 15.881 8.930 -14.311 1.00 98.19 111 GLU A C 1
ATOM 904 O O . GLU A 1 111 ? 15.537 9.220 -13.170 1.00 98.19 111 GLU A O 1
ATOM 909 N N . ALA A 1 112 ? 15.217 8.024 -15.036 1.00 98.25 112 ALA A N 1
ATOM 910 C CA . ALA A 1 112 ? 14.013 7.360 -14.544 1.00 98.25 112 ALA A CA 1
ATOM 911 C C . ALA A 1 112 ? 14.273 6.488 -13.300 1.00 98.25 112 ALA A C 1
ATOM 913 O O . ALA A 1 112 ? 13.442 6.481 -12.391 1.00 98.25 112 ALA A O 1
ATOM 914 N N . TYR A 1 113 ? 15.411 5.790 -13.246 1.00 98.62 113 TYR A N 1
ATOM 915 C CA . TYR A 1 113 ? 15.837 5.001 -12.086 1.00 98.62 113 TYR A CA 1
ATOM 916 C C . TYR A 1 113 ? 16.000 5.894 -10.844 1.00 98.62 113 TYR A C 1
ATOM 918 O O . TYR A 1 113 ? 15.351 5.687 -9.821 1.00 98.62 113 TYR A O 1
ATOM 926 N N . ASN A 1 114 ? 16.774 6.975 -10.970 1.00 98.62 114 ASN A N 1
ATOM 927 C CA . ASN A 1 114 ? 17.007 7.937 -9.889 1.00 98.62 114 ASN A CA 1
ATOM 928 C C . ASN A 1 114 ? 15.739 8.708 -9.475 1.00 98.62 114 ASN A C 1
ATOM 930 O O . ASN A 1 114 ? 15.547 9.017 -8.291 1.00 98.62 114 ASN A O 1
ATOM 934 N N . ASP A 1 115 ? 14.857 9.016 -10.432 1.00 98.56 115 ASP A N 1
ATOM 935 C CA . ASP A 1 115 ? 13.568 9.644 -10.152 1.00 98.56 115 ASP A CA 1
ATOM 936 C C . ASP A 1 115 ? 12.681 8.704 -9.304 1.00 98.56 115 ASP A C 1
ATOM 938 O O . ASP A 1 115 ? 11.957 9.174 -8.423 1.00 98.56 115 ASP A O 1
ATOM 942 N N . TYR A 1 116 ? 12.719 7.384 -9.539 1.00 98.69 116 TYR A N 1
ATOM 943 C CA . TYR A 1 116 ? 11.966 6.407 -8.741 1.00 98.69 116 TYR A CA 1
ATOM 944 C C . TYR A 1 116 ? 12.473 6.330 -7.298 1.00 98.69 116 TYR A C 1
ATOM 946 O O . TYR A 1 116 ? 11.674 6.394 -6.359 1.00 98.69 116 TYR A O 1
ATOM 954 N N . ASP A 1 117 ? 13.789 6.294 -7.095 1.00 98.69 117 ASP A N 1
ATOM 955 C CA . ASP A 1 117 ? 14.382 6.308 -5.753 1.00 98.69 117 ASP A CA 1
ATOM 956 C C . ASP A 1 117 ? 14.082 7.616 -5.008 1.00 98.69 117 ASP A C 1
ATOM 958 O O . ASP A 1 117 ? 13.745 7.618 -3.820 1.00 98.69 117 ASP A O 1
ATOM 962 N N . SER A 1 118 ? 14.116 8.752 -5.708 1.00 98.62 118 SER A N 1
ATOM 963 C CA . SER A 1 118 ? 13.747 10.050 -5.128 1.00 98.62 118 SER A CA 1
ATOM 964 C C . SER A 1 118 ? 12.255 10.118 -4.773 1.00 98.62 118 SER A C 1
ATOM 966 O O . SER A 1 118 ? 11.885 10.663 -3.729 1.00 98.62 118 SER A O 1
ATOM 968 N N . ALA A 1 119 ? 11.387 9.502 -5.581 1.00 98.50 119 ALA A N 1
ATOM 969 C CA . ALA A 1 119 ? 9.973 9.347 -5.252 1.00 98.50 119 ALA A CA 1
ATOM 970 C C . ALA A 1 119 ? 9.764 8.457 -4.017 1.00 98.50 119 ALA A C 1
ATOM 972 O O . ALA A 1 119 ? 8.919 8.781 -3.181 1.00 98.50 119 ALA A O 1
ATOM 973 N N . ASN A 1 120 ? 10.553 7.389 -3.851 1.00 98.75 120 ASN A N 1
ATOM 974 C CA . ASN A 1 120 ? 10.520 6.544 -2.655 1.00 98.75 120 ASN A CA 1
ATOM 975 C C . ASN A 1 120 ? 10.902 7.321 -1.388 1.00 98.75 120 ASN A C 1
ATOM 977 O O . ASN A 1 120 ? 10.228 7.181 -0.370 1.00 98.75 120 ASN A O 1
ATOM 981 N N . VAL A 1 121 ? 11.908 8.201 -1.449 1.00 98.62 121 VAL A N 1
ATOM 982 C CA . VAL A 1 121 ? 12.281 9.085 -0.323 1.00 98.62 121 VAL A CA 1
ATOM 983 C C . VAL A 1 121 ? 11.128 10.003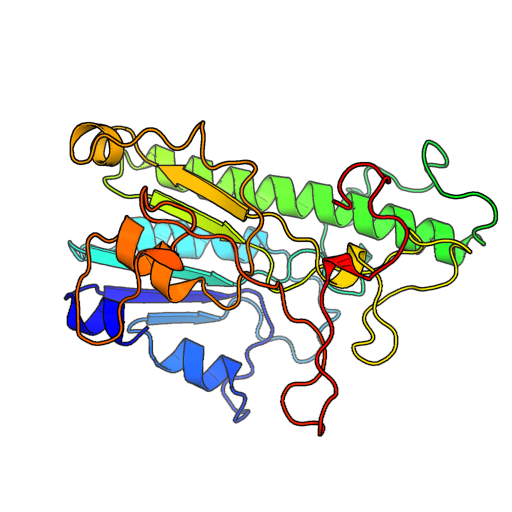 0.073 1.00 98.62 121 VAL A C 1
ATOM 985 O O . VAL A 1 121 ? 10.869 10.219 1.258 1.00 98.62 121 VAL A O 1
ATOM 988 N N . TYR A 1 122 ? 10.414 10.550 -0.910 1.00 98.56 122 TYR A N 1
ATOM 989 C CA . TYR A 1 122 ? 9.252 11.380 -0.624 1.00 98.56 122 TYR A CA 1
ATOM 990 C C . TYR A 1 122 ? 8.093 10.560 -0.046 1.00 98.56 122 TYR A C 1
ATOM 992 O O . TYR A 1 122 ? 7.481 10.976 0.935 1.00 98.56 122 TYR A O 1
ATOM 1000 N N . ASN A 1 123 ? 7.820 9.375 -0.597 1.00 98.69 123 ASN A N 1
ATOM 1001 C CA . ASN A 1 123 ? 6.804 8.467 -0.068 1.00 98.69 123 ASN A CA 1
ATOM 1002 C C . ASN A 1 123 ? 7.114 8.052 1.383 1.00 98.69 123 ASN A C 1
ATOM 1004 O O . ASN A 1 123 ? 6.224 8.131 2.228 1.00 98.69 123 ASN A O 1
ATOM 1008 N N . ASP A 1 124 ? 8.369 7.723 1.707 1.00 98.69 124 ASP A N 1
ATOM 1009 C CA . ASP A 1 124 ? 8.831 7.473 3.083 1.00 98.69 124 ASP A CA 1
ATOM 1010 C C . ASP A 1 124 ? 8.485 8.644 4.014 1.00 98.69 124 ASP A C 1
ATOM 1012 O O . ASP A 1 124 ? 7.827 8.454 5.041 1.00 98.69 124 ASP A O 1
ATOM 1016 N N . HIS A 1 125 ? 8.813 9.876 3.607 1.00 98.56 125 HIS A N 1
ATOM 1017 C CA . HIS A 1 125 ? 8.464 11.075 4.368 1.00 98.56 125 HIS A CA 1
ATOM 1018 C C . HIS A 1 125 ? 6.951 11.196 4.626 1.00 98.56 125 HIS A C 1
ATOM 1020 O O . HIS A 1 125 ? 6.544 11.579 5.732 1.00 98.56 125 HIS A O 1
ATOM 1026 N N . ILE A 1 126 ? 6.106 10.867 3.642 1.00 98.75 126 ILE A N 1
ATOM 1027 C CA . ILE A 1 126 ? 4.644 10.905 3.788 1.00 98.75 126 ILE A CA 1
ATOM 1028 C C . ILE A 1 126 ? 4.150 9.829 4.759 1.00 98.75 126 ILE A C 1
ATOM 1030 O O . ILE A 1 126 ? 3.392 10.156 5.676 1.00 98.75 126 ILE A O 1
ATOM 1034 N N . ILE A 1 127 ? 4.595 8.577 4.618 1.00 98.75 127 ILE A N 1
ATOM 1035 C CA . ILE A 1 127 ? 4.188 7.481 5.513 1.00 98.75 127 ILE A CA 1
ATOM 1036 C C . ILE A 1 127 ? 4.647 7.751 6.948 1.00 98.75 127 ILE A C 1
ATOM 1038 O O . ILE A 1 127 ? 3.844 7.664 7.883 1.00 98.75 127 ILE A O 1
ATOM 1042 N N . ALA A 1 128 ? 5.899 8.173 7.132 1.00 98.81 128 ALA A N 1
ATOM 1043 C CA . ALA A 1 128 ? 6.425 8.562 8.434 1.00 98.81 128 ALA A CA 1
ATOM 1044 C C . ALA A 1 128 ? 5.636 9.734 9.042 1.00 98.81 128 ALA A C 1
ATOM 1046 O O . ALA A 1 128 ? 5.373 9.748 10.246 1.00 98.81 128 ALA A O 1
ATOM 1047 N N . SER A 1 129 ? 5.210 10.703 8.223 1.00 98.88 129 SER A N 1
ATOM 1048 C CA . SER A 1 129 ? 4.390 11.832 8.679 1.00 98.88 129 SER A CA 1
ATOM 1049 C C . SER A 1 129 ? 2.994 11.398 9.116 1.00 98.88 129 SER A C 1
ATOM 1051 O O . SER A 1 129 ? 2.555 11.830 10.180 1.00 98.88 129 SER A O 1
ATOM 1053 N N . LEU A 1 130 ? 2.333 10.499 8.379 1.00 98.88 130 LEU A N 1
ATOM 1054 C CA . LEU A 1 130 ? 1.038 9.928 8.769 1.00 98.88 130 LEU A CA 1
ATOM 1055 C C . LEU A 1 130 ? 1.126 9.183 10.107 1.00 98.88 130 LEU A C 1
ATOM 1057 O O . LEU A 1 130 ? 0.313 9.424 11.000 1.00 98.88 130 LEU A O 1
ATOM 1061 N N . ILE A 1 131 ? 2.137 8.327 10.280 1.00 98.88 131 ILE A N 1
ATOM 1062 C CA . ILE A 1 131 ? 2.360 7.596 11.537 1.00 98.88 131 ILE A CA 1
ATOM 1063 C C . ILE A 1 131 ? 2.645 8.571 12.684 1.00 98.88 131 ILE A C 1
ATOM 1065 O O . ILE A 1 131 ? 2.048 8.460 13.755 1.00 98.88 131 ILE A O 1
ATOM 1069 N N . LYS A 1 132 ? 3.531 9.550 12.469 1.00 98.81 132 LYS A N 1
ATOM 1070 C CA . LYS A 1 132 ? 3.891 10.563 13.469 1.00 98.81 132 LYS A CA 1
ATOM 1071 C C . LYS A 1 132 ? 2.684 11.398 13.892 1.00 98.81 132 LYS A C 1
ATOM 1073 O O . LYS A 1 132 ? 2.464 11.577 15.087 1.00 98.81 132 LYS A O 1
ATOM 1078 N N . ASP A 1 133 ? 1.909 11.894 12.931 1.00 98.69 133 ASP A N 1
ATOM 1079 C CA . ASP A 1 133 ? 0.720 12.704 13.193 1.00 98.69 133 ASP A CA 1
ATOM 1080 C C . ASP A 1 133 ? -0.366 11.876 13.896 1.00 98.69 133 ASP A C 1
ATOM 1082 O O . ASP A 1 133 ? -1.002 12.376 14.822 1.00 98.69 133 ASP A O 1
ATOM 1086 N N . TYR A 1 134 ? -0.535 10.597 13.534 1.00 98.75 134 TYR A N 1
ATOM 1087 C CA . TYR A 1 134 ? -1.439 9.696 14.248 1.00 98.75 134 TYR A CA 1
ATOM 1088 C C . TYR A 1 134 ? -0.982 9.473 15.692 1.00 98.75 134 TYR A C 1
ATOM 1090 O O . TYR A 1 134 ? -1.756 9.704 16.622 1.00 98.75 134 TYR A O 1
ATOM 1098 N N . LYS A 1 135 ? 0.292 9.116 15.899 1.00 98.69 135 LYS A N 1
ATOM 1099 C CA . LYS A 1 135 ? 0.902 8.926 17.225 1.00 98.69 135 LYS A CA 1
ATOM 1100 C C . LYS A 1 135 ? 0.755 10.159 18.119 1.00 98.69 135 LYS A C 1
ATOM 1102 O O . LYS A 1 135 ? 0.485 10.011 19.307 1.00 98.69 135 LYS A O 1
ATOM 1107 N N . ALA A 1 136 ? 0.889 11.362 17.560 1.00 98.50 136 ALA A N 1
ATOM 1108 C CA . ALA A 1 136 ? 0.783 12.620 18.301 1.00 98.50 136 ALA A CA 1
ATOM 1109 C C . ALA A 1 136 ? -0.607 12.866 18.921 1.00 98.50 136 ALA A C 1
ATOM 1111 O O . ALA A 1 136 ? -0.739 13.731 19.783 1.00 98.50 136 ALA A O 1
ATOM 1112 N N . THR A 1 137 ? -1.633 12.108 18.515 1.00 97.81 137 THR A N 1
ATOM 1113 C CA . THR A 1 137 ? -2.986 12.179 19.098 1.00 97.81 137 THR A CA 1
ATOM 1114 C C . THR A 1 137 ? -3.201 11.249 20.295 1.00 97.81 137 THR A C 1
ATOM 1116 O O . THR A 1 137 ? -4.318 11.176 20.802 1.00 97.81 137 THR A O 1
ATOM 1119 N N . ASP A 1 138 ? -2.158 10.535 20.741 1.00 97.12 138 ASP A N 1
ATOM 1120 C CA . ASP A 1 138 ? -2.237 9.501 21.784 1.00 97.12 138 ASP A CA 1
ATOM 1121 C C . ASP A 1 138 ? -3.403 8.501 21.543 1.00 97.12 138 ASP A C 1
ATOM 1123 O O . ASP A 1 138 ? -4.299 8.327 22.390 1.00 97.12 138 ASP A O 1
ATOM 1127 N N . PRO A 1 139 ? -3.455 7.885 20.340 1.00 97.94 139 PRO A N 1
ATOM 1128 C CA . PRO A 1 139 ? -4.633 7.168 19.872 1.00 97.94 139 PRO A CA 1
ATOM 1129 C C . PRO A 1 139 ? -4.775 5.792 20.528 1.00 97.94 139 PRO A C 1
ATOM 1131 O O . PRO A 1 139 ? -3.812 5.206 21.019 1.00 97.94 139 PRO A O 1
ATOM 1134 N N . ASN A 1 140 ? -5.973 5.214 20.445 1.00 98.38 140 ASN A N 1
ATOM 1135 C CA . ASN A 1 140 ? -6.207 3.786 20.669 1.00 98.38 140 ASN A CA 1
ATOM 1136 C C . ASN A 1 140 ? -6.565 3.119 19.331 1.00 98.38 140 ASN A C 1
ATOM 1138 O O . ASN A 1 140 ? -7.720 3.158 18.906 1.00 98.38 140 ASN A O 1
ATOM 1142 N N . GLY A 1 141 ? -5.568 2.571 18.640 1.00 98.50 141 GLY A N 1
ATOM 1143 C CA . GLY A 1 141 ? -5.737 1.924 17.342 1.00 98.50 141 GLY A CA 1
ATOM 1144 C C . GLY A 1 141 ? -4.407 1.548 16.696 1.00 98.50 141 GLY A C 1
ATOM 1145 O O . GLY A 1 141 ? -3.353 1.567 17.333 1.00 98.50 141 GLY A O 1
ATOM 1146 N N . PHE A 1 142 ? -4.464 1.217 15.412 1.00 98.75 142 PHE A N 1
ATOM 1147 C CA . PHE A 1 142 ? -3.308 0.865 14.598 1.00 98.75 142 PHE A CA 1
ATOM 1148 C C . PHE A 1 142 ? -3.424 1.486 13.202 1.00 98.75 142 PHE A C 1
ATOM 1150 O O . PHE A 1 142 ? -4.510 1.869 12.764 1.00 98.75 142 PHE A O 1
ATOM 1157 N N . LEU A 1 143 ? -2.291 1.584 12.511 1.00 98.81 143 LEU A N 1
ATOM 1158 C CA . LEU A 1 143 ? -2.170 2.006 11.122 1.00 98.81 143 LEU A CA 1
ATOM 1159 C C . LEU A 1 143 ? -1.503 0.878 10.340 1.00 98.81 143 LEU A C 1
ATOM 1161 O O . LEU A 1 143 ? -0.444 0.396 10.735 1.00 98.81 143 LEU A O 1
ATOM 1165 N N . LEU A 1 144 ? -2.120 0.481 9.230 1.00 98.81 144 LEU A N 1
ATOM 1166 C CA . LEU A 1 144 ? -1.552 -0.472 8.285 1.00 98.81 144 LEU A CA 1
ATOM 1167 C C . LEU A 1 144 ? -1.263 0.248 6.967 1.00 98.81 144 LEU A C 1
ATOM 1169 O O . LEU A 1 144 ? -2.173 0.827 6.373 1.00 98.81 144 LEU A O 1
ATOM 1173 N N . TYR A 1 145 ? -0.013 0.205 6.521 1.00 98.81 145 TYR A N 1
ATOM 1174 C CA . TYR A 1 145 ? 0.415 0.700 5.217 1.00 98.81 145 TYR A CA 1
ATOM 1175 C C . TYR A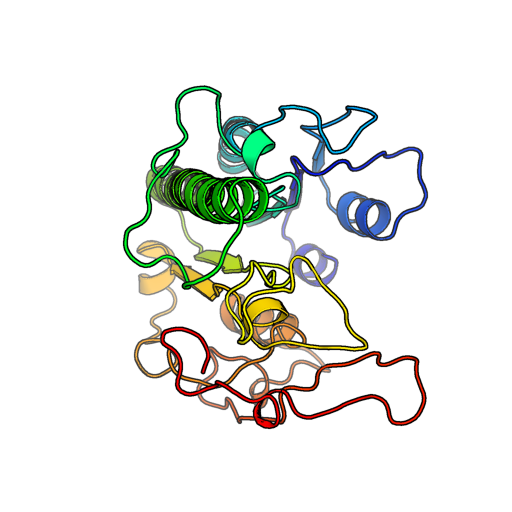 1 145 ? 0.797 -0.473 4.320 1.00 98.81 145 TYR A C 1
ATOM 1177 O O . TYR A 1 145 ? 1.543 -1.357 4.735 1.00 98.81 145 TYR A O 1
ATOM 1185 N N . PHE A 1 146 ? 0.305 -0.459 3.086 1.00 98.69 146 PHE A N 1
ATOM 1186 C CA . PHE A 1 146 ? 0.733 -1.368 2.033 1.00 98.69 146 PHE A CA 1
ATOM 1187 C C . PHE A 1 146 ? 0.643 -0.669 0.674 1.00 98.69 146 PHE A C 1
ATOM 1189 O O . PHE A 1 146 ? -0.192 0.222 0.499 1.00 98.69 146 PHE A O 1
ATOM 1196 N N . SER A 1 147 ? 1.499 -1.067 -0.271 1.00 98.50 147 SER A N 1
ATOM 1197 C CA . SER A 1 147 ? 1.349 -0.675 -1.680 1.00 98.50 147 SER A CA 1
ATOM 1198 C C . SER A 1 147 ? 0.363 -1.612 -2.379 1.00 98.50 147 SER A C 1
ATOM 1200 O O . SER A 1 147 ? 0.282 -2.793 -2.037 1.00 98.50 147 SER A O 1
ATOM 1202 N N . ASP A 1 148 ? -0.397 -1.101 -3.346 1.00 97.31 148 ASP A N 1
ATOM 1203 C CA . ASP A 1 148 ? -1.330 -1.900 -4.146 1.00 97.31 148 ASP A CA 1
ATOM 1204 C C . ASP A 1 148 ? -0.599 -2.913 -5.038 1.00 97.31 148 ASP A C 1
ATOM 1206 O 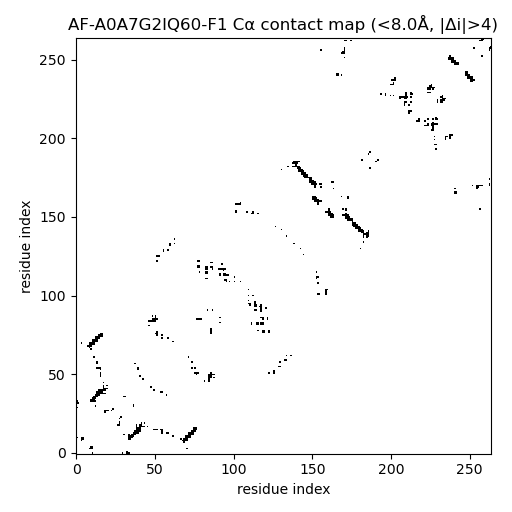O . ASP A 1 148 ? -1.068 -4.040 -5.203 1.00 97.31 148 ASP A O 1
ATOM 1210 N N . HIS A 1 149 ? 0.566 -2.526 -5.551 1.00 98.38 149 HIS A N 1
ATOM 1211 C CA . HIS A 1 149 ? 1.529 -3.379 -6.245 1.00 98.38 149 HIS A CA 1
ATOM 1212 C C . HIS A 1 149 ? 2.939 -2.756 -6.190 1.00 98.38 149 HIS A C 1
ATOM 1214 O O . HIS A 1 149 ? 3.121 -1.654 -5.660 1.00 98.38 149 HIS A O 1
ATOM 1220 N N . GLY A 1 150 ? 3.932 -3.466 -6.726 1.00 98.19 150 GLY A N 1
ATOM 1221 C CA . GLY A 1 150 ? 5.279 -2.944 -6.969 1.00 98.19 150 GLY A CA 1
ATOM 1222 C C . GLY A 1 150 ? 5.400 -2.286 -8.349 1.00 98.19 150 GLY A C 1
ATOM 1223 O O . GLY A 1 150 ? 4.397 -2.000 -9.005 1.00 98.19 150 GLY A O 1
ATOM 1224 N N . GLU A 1 151 ? 6.621 -2.051 -8.807 1.00 98.62 151 GLU A N 1
ATOM 1225 C CA . GLU A 1 151 ? 6.938 -1.491 -10.125 1.00 98.62 151 GLU A CA 1
ATOM 1226 C C . GLU A 1 151 ? 8.322 -2.009 -10.535 1.00 98.62 151 GLU A C 1
ATOM 1228 O O . GLU A 1 151 ? 9.252 -1.964 -9.737 1.00 98.62 151 GLU A O 1
ATOM 1233 N N . GLU A 1 152 ? 8.472 -2.494 -11.767 1.00 98.69 152 GLU A N 1
ATOM 1234 C CA . GLU A 1 152 ? 9.795 -2.806 -12.316 1.00 98.69 152 GLU A CA 1
ATOM 1235 C C . GLU A 1 152 ? 10.447 -1.512 -12.807 1.00 98.69 152 GLU A C 1
ATOM 1237 O O . GLU A 1 152 ? 9.865 -0.803 -13.634 1.00 98.69 152 GLU A O 1
ATOM 1242 N N . VAL A 1 153 ? 11.654 -1.202 -12.339 1.00 98.56 153 VAL A N 1
ATOM 1243 C CA . VAL A 1 153 ? 12.414 -0.013 -12.744 1.00 98.56 153 VAL A CA 1
ATOM 1244 C C . VAL A 1 153 ? 13.850 -0.416 -13.061 1.00 98.56 153 VAL A C 1
ATOM 1246 O O . VAL A 1 153 ? 14.808 0.025 -12.442 1.00 98.56 153 VAL A O 1
ATOM 1249 N N . TYR A 1 154 ? 13.997 -1.249 -14.091 1.00 98.56 154 TYR A N 1
ATOM 1250 C CA . TYR A 1 154 ? 15.271 -1.797 -14.562 1.00 98.56 154 TYR A CA 1
ATOM 1251 C C . TYR A 1 154 ? 15.996 -2.693 -13.546 1.00 98.56 154 TYR A C 1
ATOM 1253 O O . TYR A 1 154 ? 17.167 -3.012 -13.744 1.00 98.56 154 TYR A O 1
ATOM 1261 N N . ASP A 1 155 ? 15.326 -3.144 -12.490 1.00 98.38 155 ASP A N 1
ATOM 1262 C CA . ASP A 1 155 ? 15.889 -4.002 -11.448 1.00 98.38 155 ASP A CA 1
ATOM 1263 C C . ASP A 1 155 ? 16.242 -5.404 -11.971 1.00 98.38 155 ASP A C 1
ATOM 1265 O O . ASP A 1 155 ? 17.284 -5.982 -11.641 1.00 98.38 155 ASP A O 1
ATOM 1269 N N . THR A 1 156 ? 15.389 -5.961 -12.831 1.00 98.31 156 THR A N 1
ATOM 1270 C CA . THR A 1 156 ? 15.517 -7.332 -13.323 1.00 98.31 156 THR A CA 1
ATOM 1271 C C . THR A 1 156 ? 16.478 -7.390 -14.515 1.00 98.31 156 THR A C 1
ATOM 1273 O O . THR A 1 156 ? 16.262 -6.685 -15.507 1.00 98.31 156 THR A O 1
ATOM 1276 N N . PRO A 1 157 ? 17.514 -8.258 -14.504 1.00 97.81 157 PRO A N 1
ATOM 1277 C CA . PRO A 1 157 ? 18.358 -8.485 -15.674 1.00 97.81 157 PRO A CA 1
ATOM 1278 C C . PRO A 1 157 ? 17.516 -8.827 -16.919 1.00 97.81 157 PRO A C 1
ATOM 1280 O O . PRO A 1 157 ? 16.591 -9.634 -16.824 1.00 97.81 157 PRO A O 1
ATOM 1283 N N . PRO A 1 158 ? 17.809 -8.254 -18.100 1.00 97.44 158 PRO A N 1
ATOM 1284 C CA . PRO A 1 158 ? 19.010 -7.496 -18.460 1.00 97.44 158 PRO A CA 1
ATOM 1285 C C . PRO A 1 158 ? 18.915 -5.972 -18.223 1.00 97.44 158 PRO A C 1
ATOM 1287 O O . PRO A 1 158 ? 19.610 -5.221 -18.901 1.00 97.44 158 PRO A O 1
ATOM 1290 N N . HIS A 1 159 ? 18.072 -5.508 -17.292 1.00 98.00 159 HIS A N 1
ATOM 1291 C CA . HIS A 1 159 ? 17.917 -4.095 -16.906 1.00 98.00 159 HIS A CA 1
ATOM 1292 C C . HIS A 1 159 ? 17.363 -3.218 -18.038 1.00 98.00 159 HIS A C 1
ATOM 1294 O O . HIS A 1 159 ? 17.894 -2.155 -18.366 1.00 98.00 159 HIS A O 1
ATOM 1300 N N . LYS A 1 160 ? 16.306 -3.718 -18.697 1.00 97.56 160 LYS A N 1
ATOM 1301 C CA . LYS A 1 160 ? 15.666 -3.084 -19.870 1.00 97.56 160 LYS A CA 1
ATOM 1302 C C . LYS A 1 160 ? 14.146 -2.998 -19.794 1.00 97.56 160 LYS A C 1
ATOM 1304 O O . LYS A 1 160 ? 13.495 -2.677 -20.786 1.00 97.56 160 LYS A O 1
ATOM 1309 N N . THR A 1 161 ? 13.582 -3.277 -18.628 1.00 98.19 161 THR A N 1
ATOM 1310 C CA . THR A 1 161 ? 12.142 -3.209 -18.400 1.00 98.19 161 THR A CA 1
ATOM 1311 C C . THR A 1 161 ? 11.855 -2.074 -17.431 1.00 98.19 161 THR A C 1
ATOM 1313 O O . THR A 1 161 ? 12.529 -1.952 -16.417 1.00 98.19 161 THR A O 1
ATOM 1316 N N . GLN A 1 162 ? 10.848 -1.260 -17.739 1.00 98.25 162 GLN A N 1
ATOM 1317 C CA . GLN A 1 162 ? 10.268 -0.299 -16.809 1.00 98.25 162 GLN A CA 1
ATOM 1318 C C . GLN A 1 162 ? 8.743 -0.401 -16.889 1.00 98.25 162 GLN A C 1
ATOM 1320 O O . GLN A 1 162 ? 8.180 -0.424 -17.987 1.00 98.25 162 GLN A O 1
ATOM 1325 N N . GLY A 1 163 ? 8.073 -0.435 -15.744 1.00 97.69 163 GLY A N 1
ATOM 1326 C CA . GLY A 1 163 ? 6.621 -0.427 -15.636 1.00 97.69 163 GLY A CA 1
ATOM 1327 C C . GLY A 1 163 ? 6.052 -1.729 -15.087 1.00 97.69 163 GLY A C 1
ATOM 1328 O O . GLY A 1 163 ? 6.656 -2.414 -14.265 1.00 97.69 163 GLY A O 1
ATOM 1329 N N . ARG A 1 164 ? 4.851 -2.075 -15.553 1.00 97.69 164 ARG A N 1
ATOM 1330 C CA . ARG A 1 164 ? 4.112 -3.272 -15.138 1.00 97.69 164 ARG A CA 1
ATOM 1331 C C . ARG A 1 164 ? 3.550 -3.995 -16.346 1.00 97.69 164 ARG A C 1
ATOM 1333 O O . ARG A 1 164 ? 2.944 -3.373 -17.218 1.00 97.69 164 ARG A O 1
ATOM 1340 N N . ASN A 1 165 ? 3.705 -5.314 -16.365 1.00 97.56 165 ASN A N 1
ATOM 1341 C CA . ASN A 1 165 ? 3.100 -6.172 -17.371 1.00 97.56 165 ASN A CA 1
ATOM 1342 C C . ASN A 1 165 ? 2.716 -7.525 -16.757 1.00 97.56 165 ASN A C 1
ATOM 1344 O O . ASN A 1 165 ? 3.575 -8.361 -16.504 1.00 97.56 165 ASN A O 1
ATOM 1348 N N . GLU A 1 166 ? 1.417 -7.751 -16.556 1.00 97.06 166 GLU A N 1
ATOM 1349 C CA . GLU A 1 166 ? 0.896 -8.999 -15.974 1.00 97.06 166 GLU A CA 1
ATOM 1350 C C . GLU A 1 166 ? 1.203 -10.237 -16.840 1.00 97.06 166 GLU A C 1
ATOM 1352 O O . GLU A 1 166 ? 1.352 -11.332 -16.306 1.00 97.06 166 GLU A O 1
ATOM 1357 N N . ASP A 1 167 ? 1.341 -10.071 -18.162 1.00 97.00 167 ASP A N 1
ATOM 1358 C CA . ASP A 1 167 ? 1.666 -11.165 -19.088 1.00 97.00 167 ASP A CA 1
ATOM 1359 C C . ASP A 1 167 ? 3.185 -11.434 -19.189 1.00 97.00 167 ASP A C 1
ATOM 1361 O O . ASP A 1 167 ? 3.593 -12.444 -19.762 1.00 97.00 167 ASP A O 1
ATOM 1365 N N . ASN A 1 168 ? 4.029 -10.552 -18.638 1.00 97.81 168 ASN A N 1
ATOM 1366 C CA . ASN A 1 168 ? 5.480 -10.739 -18.539 1.00 97.81 168 ASN A CA 1
ATOM 1367 C C . ASN A 1 168 ? 5.987 -10.270 -17.159 1.00 97.81 168 ASN A C 1
ATOM 1369 O O . ASN A 1 168 ? 6.604 -9.203 -17.062 1.00 97.81 168 ASN A O 1
ATOM 1373 N N . PRO A 1 169 ? 5.666 -11.024 -16.093 1.00 98.38 169 PRO A N 1
ATOM 1374 C CA . PRO A 1 169 ? 5.869 -10.589 -14.718 1.00 98.38 169 PRO A CA 1
ATOM 1375 C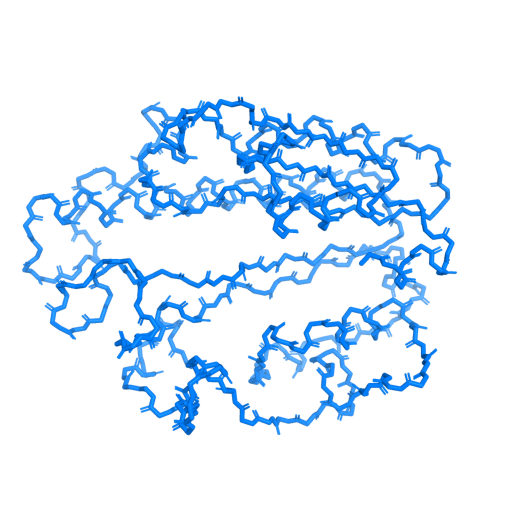 C . PRO A 1 169 ? 7.345 -10.609 -14.302 1.00 98.38 169 PRO A C 1
ATOM 1377 O O . PRO A 1 169 ? 8.078 -11.555 -14.595 1.00 98.38 169 PRO A O 1
ATOM 1380 N N . THR A 1 170 ? 7.753 -9.612 -13.519 1.00 98.69 170 THR A N 1
ATOM 1381 C CA . THR A 1 170 ? 8.985 -9.646 -12.714 1.00 98.69 170 THR A CA 1
ATOM 1382 C C . THR A 1 170 ? 8.632 -9.509 -11.237 1.00 98.69 170 THR A C 1
ATOM 1384 O O . THR A 1 170 ? 7.573 -8.985 -10.895 1.00 98.69 170 THR A O 1
ATOM 1387 N N . ARG A 1 171 ? 9.497 -9.985 -10.335 1.00 98.75 171 ARG A N 1
ATOM 1388 C CA . ARG A 1 171 ? 9.219 -9.968 -8.888 1.00 98.75 171 ARG A CA 1
ATOM 1389 C C . ARG A 1 171 ? 9.006 -8.554 -8.338 1.00 98.75 171 ARG A C 1
ATOM 1391 O O . ARG A 1 171 ? 8.065 -8.355 -7.574 1.00 98.75 171 ARG A O 1
ATOM 1398 N N . HIS A 1 172 ? 9.775 -7.576 -8.822 1.00 98.62 172 HIS A N 1
ATOM 1399 C CA . HIS A 1 172 ? 9.677 -6.157 -8.447 1.00 98.62 172 HIS A CA 1
ATOM 1400 C C . HIS A 1 172 ? 8.313 -5.522 -8.761 1.00 98.62 172 HIS A C 1
ATOM 1402 O O . HIS A 1 172 ? 7.928 -4.549 -8.124 1.00 98.62 172 HIS A O 1
ATOM 1408 N N . MET A 1 173 ? 7.515 -6.106 -9.668 1.00 98.62 173 MET A N 1
ATOM 1409 C CA . MET A 1 173 ? 6.124 -5.683 -9.905 1.00 98.62 173 MET A CA 1
ATOM 1410 C C . MET A 1 173 ? 5.148 -6.135 -8.801 1.00 98.62 173 MET A C 1
ATOM 1412 O O . MET A 1 173 ? 4.043 -5.598 -8.706 1.00 98.62 173 MET A O 1
ATOM 1416 N N . TYR A 1 174 ? 5.516 -7.129 -7.988 1.00 98.62 174 TYR A N 1
ATOM 1417 C CA . TYR A 1 174 ? 4.634 -7.785 -7.011 1.00 98.62 174 TYR A CA 1
ATOM 1418 C C . TYR A 1 174 ? 5.104 -7.647 -5.560 1.00 98.62 174 TYR A C 1
ATOM 1420 O O . TYR A 1 174 ? 4.278 -7.758 -4.651 1.00 98.62 174 TYR A O 1
ATOM 1428 N N . THR A 1 175 ? 6.395 -7.417 -5.317 1.00 98.38 175 THR A N 1
ATOM 1429 C CA . THR A 1 175 ? 6.913 -7.133 -3.976 1.00 98.38 175 THR A CA 1
ATOM 1430 C C . THR A 1 175 ? 6.433 -5.760 -3.511 1.00 98.38 175 THR A C 1
ATOM 1432 O O . THR A 1 175 ? 6.460 -4.779 -4.252 1.00 98.38 175 THR A O 1
ATOM 1435 N N . VAL A 1 176 ? 5.936 -5.684 -2.275 1.00 98.44 176 VAL A N 1
ATOM 1436 C CA . VAL A 1 176 ? 5.349 -4.457 -1.720 1.00 98.44 176 VAL A CA 1
ATOM 1437 C C . VAL A 1 176 ? 5.735 -4.271 -0.257 1.00 98.44 176 VAL A C 1
ATOM 1439 O O . VAL A 1 176 ? 5.877 -5.261 0.468 1.00 98.44 176 VAL A O 1
ATOM 1442 N N . PRO A 1 177 ? 5.850 -3.021 0.227 1.00 98.38 177 PRO A N 1
ATOM 1443 C CA . PRO A 1 177 ? 5.907 -2.771 1.658 1.00 98.38 177 PRO A CA 1
ATOM 1444 C C . PRO A 1 177 ? 4.594 -3.207 2.321 1.00 98.38 177 PRO A C 1
ATOM 1446 O O . PRO A 1 177 ? 3.512 -3.006 1.768 1.00 98.38 177 PRO A O 1
ATOM 1449 N N . PHE A 1 178 ? 4.690 -3.765 3.528 1.00 98.62 178 PHE A N 1
ATOM 1450 C CA . PHE A 1 178 ? 3.549 -4.100 4.379 1.00 98.62 178 PHE A CA 1
ATOM 1451 C C . PHE A 1 178 ? 3.914 -3.801 5.836 1.00 98.62 178 PHE A C 1
ATOM 1453 O O . PHE A 1 178 ? 4.640 -4.556 6.478 1.00 98.62 178 PHE A O 1
ATOM 1460 N N . LEU A 1 179 ? 3.463 -2.655 6.344 1.00 98.69 179 LEU A N 1
ATOM 1461 C CA . LEU A 1 179 ? 3.876 -2.115 7.638 1.00 98.69 179 LEU A CA 1
ATOM 1462 C C . LEU A 1 179 ? 2.676 -1.975 8.566 1.00 98.69 179 LEU A C 1
ATOM 1464 O O . LEU A 1 179 ? 1.713 -1.285 8.234 1.00 98.69 179 LEU A O 1
ATOM 1468 N N . LEU A 1 180 ? 2.767 -2.567 9.755 1.00 98.81 180 LEU A N 1
ATOM 1469 C CA . LEU A 1 180 ? 1.810 -2.377 10.840 1.00 98.81 180 LEU A CA 1
ATOM 1470 C C . LEU A 1 180 ? 2.442 -1.523 11.942 1.00 98.81 180 LEU A C 1
ATOM 1472 O O . LEU A 1 180 ? 3.469 -1.886 12.511 1.00 98.81 180 LEU A O 1
ATOM 1476 N N . TRP A 1 181 ? 1.795 -0.411 12.278 1.00 98.81 181 TRP A N 1
ATOM 1477 C CA . TRP A 1 181 ? 2.106 0.394 13.453 1.00 98.81 181 TRP A CA 1
ATOM 1478 C C . TRP A 1 181 ? 0.945 0.325 14.445 1.00 98.81 181 TRP A C 1
ATOM 1480 O O . TRP A 1 181 ? -0.187 0.651 14.095 1.00 98.81 181 TRP A O 1
ATOM 1490 N N . THR A 1 182 ? 1.207 -0.059 15.691 1.00 98.75 182 THR A N 1
ATOM 1491 C CA . THR A 1 182 ? 0.205 -0.122 16.768 1.00 98.75 182 THR A CA 1
ATOM 1492 C C . THR A 1 182 ? 0.472 0.953 17.814 1.00 98.75 182 THR A C 1
ATOM 1494 O O . THR A 1 182 ? 1.619 1.164 18.212 1.00 98.75 182 THR A O 1
ATOM 1497 N N . SER A 1 183 ? -0.577 1.617 18.306 1.00 98.62 183 SER A N 1
ATOM 1498 C CA . SER A 1 183 ? -0.428 2.575 19.401 1.00 98.62 183 SER A CA 1
ATOM 1499 C C . SER A 1 183 ? -0.188 1.879 20.742 1.00 98.62 183 SER A C 1
ATOM 1501 O O . SER A 1 183 ? -0.607 0.739 20.948 1.00 98.62 183 SER A O 1
ATOM 1503 N N . GLU A 1 184 ? 0.435 2.583 21.690 1.00 98.50 184 GLU A N 1
ATOM 1504 C CA . GLU A 1 184 ? 0.701 2.048 23.034 1.00 98.50 184 GLU A CA 1
ATOM 1505 C C . GLU A 1 184 ? -0.592 1.639 23.755 1.00 98.50 184 GLU A C 1
ATOM 1507 O O . GLU A 1 184 ? -0.656 0.560 24.342 1.00 98.50 184 GLU A O 1
ATOM 1512 N N . LYS A 1 185 ? -1.661 2.444 23.647 1.00 98.56 185 LYS A N 1
ATOM 1513 C CA . LYS A 1 185 ? -2.974 2.113 24.228 1.00 98.56 185 LYS A CA 1
ATOM 1514 C C . LYS A 1 185 ? -3.603 0.876 23.596 1.00 98.56 185 LYS A C 1
ATOM 1516 O O . LYS A 1 185 ? -4.176 0.067 24.322 1.00 98.56 185 LYS A O 1
ATOM 1521 N N . TRP A 1 186 ? -3.500 0.722 22.273 1.00 98.56 186 TRP A N 1
ATOM 1522 C CA . TRP A 1 186 ? -4.022 -0.470 21.606 1.00 98.56 186 TRP A CA 1
ATOM 1523 C C . TRP A 1 186 ? -3.249 -1.706 22.049 1.00 98.56 186 TRP A C 1
ATOM 1525 O O . TRP A 1 186 ? -3.869 -2.699 22.413 1.00 98.56 186 TRP A O 1
ATOM 1535 N N . GLN A 1 187 ? -1.917 -1.621 22.083 1.00 98.25 187 GLN A N 1
ATOM 1536 C CA . GLN A 1 187 ? -1.044 -2.722 22.486 1.00 98.25 187 GLN A CA 1
ATOM 1537 C C . GLN A 1 187 ? -1.272 -3.131 23.946 1.00 98.25 187 GLN A C 1
ATOM 1539 O O . GLN A 1 187 ? -1.287 -4.318 24.257 1.00 98.25 187 GLN A O 1
ATOM 1544 N N . ALA A 1 188 ? -1.488 -2.165 24.844 1.00 98.31 188 ALA A N 1
ATOM 1545 C CA . ALA A 1 188 ? -1.808 -2.437 26.243 1.00 98.31 188 ALA A CA 1
ATOM 1546 C C . ALA A 1 188 ? -3.182 -3.113 26.409 1.00 98.31 188 ALA A C 1
ATOM 1548 O O . ALA A 1 188 ? -3.334 -3.993 27.253 1.00 98.31 188 ALA A O 1
ATOM 1549 N N . ALA A 1 189 ? -4.175 -2.717 25.606 1.00 97.88 189 ALA A N 1
ATOM 1550 C CA . ALA A 1 189 ? -5.517 -3.301 25.633 1.00 97.88 189 ALA A CA 1
ATOM 1551 C C . ALA A 1 189 ? -5.605 -4.661 24.917 1.00 97.88 189 ALA A C 1
ATOM 1553 O O . ALA A 1 189 ? -6.445 -5.487 25.272 1.00 97.88 189 ALA A O 1
ATOM 1554 N N . HIS A 1 190 ? -4.741 -4.904 23.929 1.00 96.81 190 HIS A N 1
ATOM 1555 C CA . HIS A 1 190 ? -4.732 -6.109 23.100 1.00 96.81 190 HIS A CA 1
ATOM 1556 C C . HIS A 1 190 ? -3.295 -6.642 22.915 1.00 96.81 190 HIS A C 1
ATOM 1558 O O . HIS A 1 190 ? -2.744 -6.562 21.815 1.00 96.81 190 HIS A O 1
ATOM 1564 N N . PRO A 1 191 ? -2.654 -7.187 23.966 1.00 97.19 191 PRO A N 1
ATOM 1565 C CA . PRO A 1 191 ? -1.259 -7.612 23.880 1.00 97.19 191 PRO A CA 1
ATOM 1566 C C . PRO A 1 191 ? -1.046 -8.673 22.791 1.00 97.19 191 PRO A C 1
ATOM 1568 O O . PRO A 1 191 ? -1.610 -9.766 22.861 1.00 97.19 191 PRO A O 1
ATOM 1571 N N . ARG A 1 192 ? -0.219 -8.352 21.791 1.00 95.81 192 ARG A N 1
ATOM 1572 C CA . ARG A 1 192 ? 0.188 -9.261 20.707 1.00 95.81 192 ARG A CA 1
ATOM 1573 C C . ARG A 1 192 ? 1.670 -9.096 20.387 1.00 95.81 192 ARG A C 1
ATOM 1575 O O . ARG A 1 192 ? 2.161 -7.974 20.315 1.00 95.81 192 ARG A O 1
ATOM 1582 N N . ASP A 1 193 ? 2.371 -10.202 20.176 1.00 97.31 193 ASP A N 1
ATOM 1583 C CA . ASP A 1 193 ? 3.742 -10.198 19.664 1.00 97.31 193 ASP A CA 1
ATOM 1584 C C . ASP A 1 193 ? 3.724 -10.609 18.190 1.00 97.31 193 ASP A C 1
ATOM 1586 O O . ASP A 1 193 ? 3.374 -11.742 17.873 1.00 97.31 193 ASP A O 1
ATOM 1590 N N . PHE A 1 194 ? 4.090 -9.679 17.308 1.00 97.88 194 PHE A N 1
ATOM 1591 C CA . PHE A 1 194 ? 4.161 -9.903 15.862 1.00 97.88 194 PHE A CA 1
ATOM 1592 C C . PHE A 1 194 ? 5.586 -10.203 15.376 1.00 97.88 194 PHE A C 1
ATOM 1594 O O . PHE A 1 194 ? 5.803 -10.382 14.180 1.00 97.88 194 PHE A O 1
ATOM 1601 N N . SER A 1 195 ? 6.586 -10.238 16.268 1.00 97.44 195 SER A N 1
ATOM 1602 C CA . SER A 1 195 ? 8.000 -10.372 15.883 1.00 97.44 195 SER A CA 1
ATOM 1603 C C . SER A 1 195 ? 8.298 -11.667 15.121 1.00 97.44 195 SER A C 1
ATOM 1605 O O . SER A 1 195 ? 9.174 -11.685 14.261 1.00 97.44 195 SER A O 1
ATOM 1607 N N . GLN A 1 196 ? 7.543 -12.733 15.399 1.00 97.06 196 GLN A N 1
ATOM 1608 C CA . GLN A 1 196 ? 7.670 -14.030 14.728 1.00 97.06 196 GLN A CA 1
ATOM 1609 C C . GLN A 1 196 ? 6.912 -14.100 13.393 1.00 97.06 196 GLN A C 1
ATOM 1611 O O . GLN A 1 196 ? 7.075 -15.059 12.638 1.00 97.06 196 GLN A O 1
ATOM 1616 N N . ASP A 1 197 ? 6.099 -13.089 13.081 1.00 98.12 197 ASP A N 1
ATOM 1617 C CA . ASP A 1 197 ? 5.208 -13.096 11.921 1.00 98.12 197 ASP A CA 1
ATOM 1618 C C . ASP A 1 197 ? 5.828 -12.382 10.710 1.00 98.12 197 ASP A C 1
ATOM 1620 O O . ASP A 1 197 ? 5.418 -12.618 9.575 1.00 98.12 197 ASP A O 1
ATOM 1624 N N . VAL A 1 198 ? 6.849 -11.545 10.933 1.00 97.69 198 VAL A N 1
ATOM 1625 C CA . VAL A 1 198 ? 7.395 -10.597 9.940 1.00 97.69 198 VAL A CA 1
ATOM 1626 C C . VAL A 1 198 ? 7.992 -11.243 8.686 1.00 97.69 198 VAL A C 1
ATOM 1628 O O . VAL A 1 198 ? 8.088 -10.583 7.658 1.00 97.69 198 VAL A O 1
ATOM 1631 N N . ASN A 1 199 ? 8.373 -12.522 8.754 1.00 97.94 199 ASN A N 1
ATOM 1632 C CA . ASN A 1 199 ? 8.964 -13.268 7.635 1.00 97.94 199 ASN A CA 1
ATOM 1633 C C . ASN A 1 199 ? 7.984 -14.261 6.98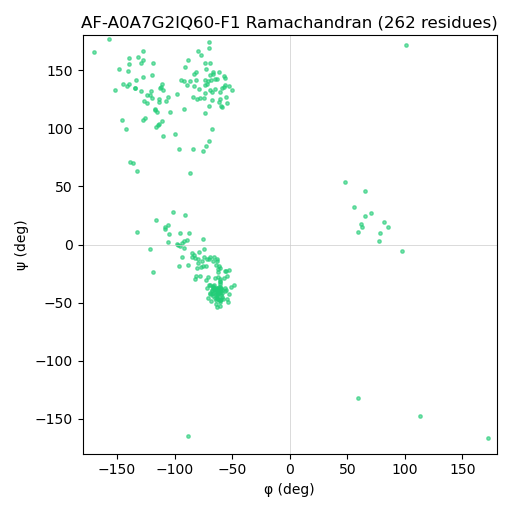4 1.00 97.94 199 ASN A C 1
ATOM 1635 O O . ASN A 1 199 ? 8.394 -15.097 6.178 1.00 97.94 199 ASN A O 1
ATOM 1639 N N . ARG A 1 200 ? 6.694 -14.224 7.345 1.00 98.56 200 ARG A N 1
ATOM 1640 C CA . ARG A 1 200 ? 5.673 -15.085 6.732 1.00 98.56 200 ARG A CA 1
ATOM 1641 C C . ARG A 1 200 ? 5.460 -14.696 5.268 1.00 98.56 200 ARG A C 1
ATOM 1643 O O . ARG A 1 200 ? 5.219 -13.533 4.955 1.00 98.56 200 ARG A O 1
ATOM 1650 N N . LYS A 1 201 ? 5.479 -15.684 4.370 1.00 98.62 201 LYS A N 1
ATOM 1651 C CA . LYS A 1 201 ? 5.127 -15.491 2.958 1.00 98.62 201 LYS A CA 1
ATO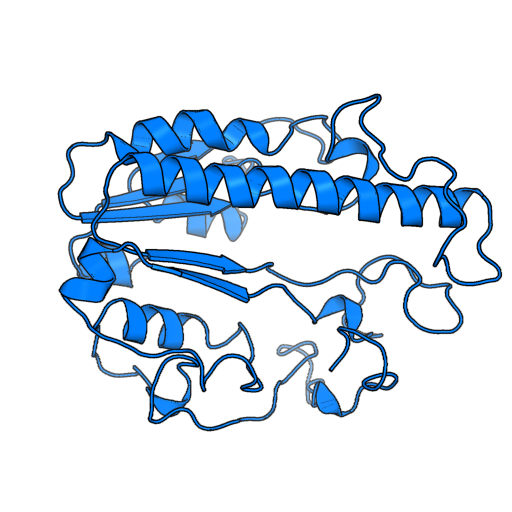M 1652 C C . LYS A 1 201 ? 3.632 -15.229 2.826 1.00 98.62 201 LYS A C 1
ATOM 1654 O O . LYS A 1 201 ? 2.818 -16.072 3.188 1.00 98.62 201 LYS A O 1
ATOM 1659 N N . TYR A 1 202 ? 3.274 -14.068 2.292 1.00 98.75 202 TYR A N 1
ATOM 1660 C CA . TYR A 1 202 ? 1.897 -13.584 2.286 1.00 98.75 202 TYR A CA 1
ATOM 1661 C C . TYR A 1 202 ? 1.521 -12.915 0.962 1.00 98.75 202 TYR A C 1
ATOM 1663 O O . TYR A 1 202 ? 2.385 -12.420 0.240 1.00 98.75 202 TYR A O 1
ATOM 1671 N N . SER A 1 203 ? 0.223 -12.900 0.648 1.00 98.50 203 SER A N 1
ATOM 1672 C CA . SER A 1 203 ? -0.351 -12.170 -0.484 1.00 98.50 203 SER A CA 1
ATOM 1673 C C . SER A 1 203 ? -1.374 -11.157 0.022 1.00 98.50 203 SER A C 1
ATOM 1675 O O . SER A 1 203 ? -2.270 -11.500 0.795 1.00 98.50 203 SER A O 1
ATOM 1677 N N . SER A 1 204 ? -1.288 -9.913 -0.458 1.00 96.94 204 SER A N 1
ATOM 1678 C CA . SER A 1 204 ? -2.241 -8.844 -0.125 1.00 96.94 204 SER A CA 1
ATOM 1679 C C . SER A 1 204 ? -3.671 -9.132 -0.606 1.00 96.94 204 SER A C 1
ATOM 1681 O O . SER A 1 204 ? -4.607 -8.489 -0.132 1.00 96.94 204 SER A O 1
ATOM 1683 N N . SER A 1 205 ? -3.871 -10.137 -1.468 1.00 97.62 205 SER A N 1
ATOM 1684 C CA . SER A 1 205 ? -5.203 -10.628 -1.853 1.00 97.62 205 SER A CA 1
ATOM 1685 C C . SER A 1 205 ? -6.046 -11.090 -0.657 1.00 97.62 205 SER A C 1
ATOM 1687 O O . SER A 1 205 ? -7.265 -10.932 -0.674 1.00 97.62 205 SER A O 1
ATOM 1689 N N . GLU A 1 206 ? -5.400 -11.557 0.416 1.00 98.50 206 GLU A N 1
ATOM 1690 C CA . GLU A 1 206 ? -6.053 -12.042 1.636 1.00 98.50 206 GLU A CA 1
ATOM 1691 C C . GLU A 1 206 ? -6.152 -10.965 2.739 1.00 98.50 206 GLU A C 1
ATOM 1693 O O . GLU A 1 206 ? -6.542 -11.246 3.874 1.00 98.50 206 GLU A O 1
ATOM 1698 N N . LEU A 1 207 ? -5.833 -9.697 2.421 1.00 98.62 207 LEU A N 1
ATOM 1699 C CA . LEU A 1 207 ? -5.774 -8.569 3.367 1.00 98.62 207 LEU A CA 1
ATOM 1700 C C . LEU A 1 207 ? -7.006 -8.447 4.267 1.00 98.62 207 LEU A C 1
ATOM 1702 O O . LEU A 1 207 ? -6.876 -8.061 5.428 1.00 98.62 207 LEU A O 1
ATOM 1706 N N . ILE A 1 208 ? -8.194 -8.770 3.757 1.00 98.56 208 ILE A N 1
ATOM 1707 C CA . ILE A 1 208 ? -9.425 -8.669 4.541 1.00 98.56 208 ILE A CA 1
ATOM 1708 C C . ILE A 1 208 ? -9.393 -9.568 5.783 1.00 98.56 208 ILE A C 1
ATOM 1710 O O . ILE A 1 208 ? -9.905 -9.162 6.821 1.00 98.56 208 ILE A O 1
ATOM 1714 N N . HIS A 1 209 ? -8.744 -10.734 5.719 1.00 98.81 209 HIS A N 1
ATOM 1715 C CA . HIS A 1 209 ? -8.597 -11.635 6.861 1.00 98.81 209 HIS A CA 1
ATOM 1716 C C . HIS A 1 209 ? -7.635 -11.062 7.899 1.00 98.81 209 HIS A C 1
ATOM 1718 O O . HIS A 1 209 ? -7.974 -11.002 9.079 1.00 98.81 209 HIS A O 1
ATOM 1724 N N . THR A 1 210 ? -6.482 -10.557 7.461 1.00 98.75 210 THR A N 1
ATOM 1725 C CA . THR A 1 210 ? -5.526 -9.864 8.340 1.00 98.75 210 THR A CA 1
ATOM 1726 C C . THR A 1 210 ? -6.163 -8.651 9.021 1.00 98.75 210 THR A C 1
ATOM 1728 O O . THR A 1 210 ? -6.036 -8.470 10.230 1.00 98.75 210 THR A O 1
ATOM 1731 N N . TRP A 1 211 ? -6.902 -7.832 8.270 1.00 98.75 211 TRP A N 1
ATOM 1732 C CA . TRP A 1 211 ? -7.588 -6.670 8.828 1.00 98.75 211 TRP A CA 1
ATOM 1733 C C . TRP A 1 211 ? -8.662 -7.071 9.848 1.00 98.75 211 TRP A C 1
ATOM 1735 O O . TRP A 1 211 ? -8.767 -6.448 10.904 1.00 98.75 211 TRP A O 1
ATOM 1745 N N . SER A 1 212 ? -9.444 -8.115 9.559 1.00 98.75 212 SER A N 1
ATOM 1746 C CA . SER A 1 212 ? -10.449 -8.649 10.486 1.00 98.75 212 SER A CA 1
ATOM 1747 C C . SER A 1 212 ? -9.832 -9.179 11.774 1.00 98.75 212 SER A C 1
ATOM 1749 O O . SER A 1 212 ? -10.348 -8.874 12.846 1.00 98.75 212 SER A O 1
ATOM 1751 N N . ASP A 1 213 ? -8.712 -9.900 11.687 1.00 98.69 213 ASP A N 1
ATOM 1752 C CA . ASP A 1 213 ? -7.980 -10.372 12.863 1.00 98.69 213 ASP A CA 1
ATOM 1753 C C . ASP A 1 213 ? -7.495 -9.199 13.734 1.00 98.69 213 ASP A C 1
ATOM 1755 O O . ASP A 1 213 ? -7.780 -9.159 14.932 1.00 98.69 213 ASP A O 1
ATOM 1759 N N . LEU A 1 214 ? -6.845 -8.194 13.136 1.00 98.56 214 LEU A N 1
ATOM 1760 C CA . LEU A 1 214 ? -6.396 -6.995 13.855 1.00 98.56 214 LEU A CA 1
ATOM 1761 C C . LEU A 1 214 ? -7.557 -6.205 14.482 1.00 98.56 214 LEU A C 1
ATOM 1763 O O . LEU A 1 214 ? -7.426 -5.665 15.580 1.00 98.56 214 LEU A O 1
ATOM 1767 N N . ALA A 1 215 ? -8.705 -6.140 13.805 1.00 98.06 215 ALA A N 1
ATOM 1768 C CA . ALA A 1 215 ? -9.907 -5.477 14.306 1.00 98.06 215 ALA A CA 1
ATOM 1769 C C . ALA A 1 215 ? -10.699 -6.316 15.333 1.00 98.06 215 ALA A C 1
ATOM 1771 O O . ALA A 1 215 ? -11.666 -5.811 15.908 1.00 98.06 215 ALA A O 1
ATOM 1772 N N . GLY A 1 216 ? -10.309 -7.574 15.573 1.00 97.69 216 GLY A N 1
ATOM 1773 C CA . GLY A 1 216 ? -10.995 -8.491 16.486 1.00 97.69 216 GLY A CA 1
ATOM 1774 C C . GLY A 1 216 ? -12.357 -8.974 15.975 1.00 97.69 216 GLY A C 1
ATOM 1775 O O . GLY A 1 216 ? -13.250 -9.259 16.772 1.00 97.69 216 GLY A O 1
ATOM 1776 N N . PHE A 1 217 ? -12.556 -9.024 14.657 1.00 98.12 217 PHE A N 1
ATOM 1777 C CA . PHE A 1 217 ? -13.818 -9.433 14.043 1.00 98.12 217 PHE A CA 1
ATOM 1778 C C . PHE A 1 217 ? -13.853 -10.930 13.742 1.00 98.12 217 PHE A C 1
ATOM 1780 O O . PHE A 1 217 ? -12.890 -11.506 13.245 1.00 98.12 217 PHE A O 1
ATOM 1787 N N . THR A 1 218 ? -15.013 -11.542 13.978 1.00 97.44 218 THR A N 1
ATOM 1788 C CA . THR A 1 218 ? -15.327 -12.917 13.573 1.00 97.44 218 THR A CA 1
ATOM 1789 C C . THR A 1 218 ? -16.713 -12.945 12.936 1.00 97.44 218 THR A C 1
ATOM 1791 O O . THR A 1 218 ? -17.598 -12.185 13.332 1.00 97.44 218 THR A O 1
ATOM 1794 N N . TYR A 1 219 ? -16.874 -13.751 11.891 1.00 98.31 219 TYR A N 1
ATOM 1795 C CA . TYR A 1 219 ? -18.099 -13.865 11.097 1.00 98.31 219 TYR A CA 1
ATOM 1796 C C . TYR A 1 219 ? -17.983 -15.058 10.139 1.00 98.31 219 TYR A C 1
ATOM 1798 O O . TYR A 1 219 ? -16.882 -15.555 9.891 1.00 98.31 219 TYR A O 1
ATOM 1806 N N . ASP A 1 220 ? -19.103 -15.486 9.559 1.00 98.50 220 ASP A N 1
ATOM 1807 C CA . ASP A 1 220 ? -19.113 -16.536 8.538 1.00 98.50 220 ASP A CA 1
ATOM 1808 C C . ASP A 1 220 ? -18.274 -16.115 7.323 1.00 98.50 220 ASP A C 1
ATOM 1810 O O . ASP A 1 220 ? -18.550 -15.107 6.670 1.00 98.50 220 ASP A O 1
ATOM 1814 N N . GLY A 1 221 ? -17.228 -16.888 7.029 1.00 97.94 221 GLY A N 1
ATOM 1815 C CA . GLY A 1 221 ? -16.268 -16.604 5.961 1.00 97.94 221 GLY A CA 1
ATOM 1816 C C . GLY A 1 221 ? -14.981 -15.912 6.418 1.00 97.94 221 GLY A C 1
ATOM 1817 O O . GLY A 1 221 ? -14.071 -15.773 5.607 1.00 97.94 221 GLY A O 1
ATOM 1818 N N . PHE A 1 222 ? -14.848 -15.510 7.688 1.00 98.62 222 PHE A N 1
ATOM 1819 C CA . PHE A 1 222 ? -13.536 -15.160 8.238 1.00 98.62 222 PHE A CA 1
ATOM 1820 C C . PHE A 1 222 ? -12.656 -16.415 8.333 1.00 98.62 222 PHE A C 1
ATOM 1822 O O . PHE A 1 222 ? -13.031 -17.391 8.980 1.00 98.62 222 PHE A O 1
ATOM 1829 N N . ASP A 1 223 ? -11.478 -16.372 7.710 1.00 98.69 223 ASP A N 1
ATOM 1830 C CA . ASP A 1 223 ? -10.483 -17.437 7.755 1.00 98.69 223 ASP A CA 1
ATOM 1831 C C . ASP A 1 223 ? -9.212 -16.976 8.499 1.00 98.69 223 ASP A C 1
ATOM 1833 O O . ASP A 1 223 ? -8.398 -16.235 7.937 1.00 98.69 223 ASP A O 1
ATOM 1837 N N . PRO A 1 224 ? -9.000 -17.410 9.755 1.00 98.50 224 PRO A N 1
ATOM 1838 C CA . PRO A 1 224 ? -7.818 -17.041 10.529 1.00 98.50 224 PRO A CA 1
ATOM 1839 C C . PRO A 1 224 ? -6.527 -17.679 10.000 1.00 98.50 224 PRO A C 1
ATOM 1841 O O . PRO A 1 224 ? -5.447 -17.255 10.405 1.00 98.50 224 PRO A O 1
ATOM 1844 N N . THR A 1 225 ? -6.598 -18.671 9.106 1.00 98.81 225 THR A N 1
ATOM 1845 C CA . THR A 1 225 ? -5.403 -19.262 8.479 1.00 98.81 225 THR A CA 1
ATOM 1846 C C . THR A 1 225 ? -4.828 -18.372 7.379 1.00 98.81 225 THR A C 1
ATOM 1848 O O . THR A 1 225 ? -3.648 -18.479 7.055 1.00 98.81 225 THR A O 1
ATOM 1851 N N . ARG A 1 226 ? -5.636 -17.437 6.865 1.00 98.69 226 ARG A N 1
ATOM 1852 C CA . ARG A 1 226 ? -5.273 -16.445 5.843 1.00 98.69 226 ARG A CA 1
ATOM 1853 C C . ARG A 1 226 ? -4.893 -15.076 6.414 1.00 98.69 226 ARG A C 1
ATOM 1855 O O . ARG A 1 226 ? -4.568 -14.172 5.657 1.00 98.69 226 ARG A O 1
ATOM 1862 N N . ALA A 1 227 ? -4.930 -14.895 7.732 1.00 98.56 227 ALA A N 1
ATOM 1863 C CA . ALA A 1 227 ? -4.505 -13.661 8.387 1.00 98.56 227 ALA A CA 1
ATOM 1864 C C . ALA A 1 227 ? -3.018 -13.743 8.768 1.00 98.56 227 ALA A C 1
ATOM 1866 O O . ALA A 1 227 ? -2.652 -14.567 9.603 1.00 98.56 227 ALA A O 1
ATOM 1867 N N . ILE A 1 228 ? -2.154 -12.886 8.209 1.00 98.38 228 ILE A N 1
ATOM 1868 C CA . ILE A 1 228 ? -0.697 -12.936 8.464 1.00 98.38 228 ILE A CA 1
ATOM 1869 C C . ILE A 1 228 ? -0.346 -12.699 9.941 1.00 98.38 228 ILE A C 1
ATOM 1871 O O . ILE A 1 228 ? 0.691 -13.156 10.406 1.00 98.38 228 ILE A O 1
ATOM 1875 N N . THR A 1 229 ? -1.229 -12.032 10.685 1.00 97.75 229 THR A N 1
ATOM 1876 C CA . THR A 1 229 ? -1.102 -11.692 12.113 1.00 97.75 229 THR A CA 1
ATOM 1877 C C . THR A 1 229 ? -1.705 -12.734 13.056 1.00 97.75 229 THR A C 1
ATOM 1879 O O . THR A 1 229 ? -1.644 -12.584 14.276 1.00 97.75 229 THR A O 1
ATOM 1882 N N . SER A 1 230 ? -2.321 -13.783 12.507 1.00 97.88 230 SER A N 1
ATOM 1883 C CA . SER A 1 230 ? -2.975 -14.831 13.284 1.00 97.88 230 SER A CA 1
ATOM 1884 C C . SER A 1 230 ? -1.973 -15.919 13.677 1.00 97.88 230 SER A C 1
ATOM 1886 O O . SER A 1 230 ? -1.171 -16.344 12.843 1.00 97.88 230 SER A O 1
ATOM 1888 N N . PRO A 1 231 ? -2.037 -16.475 14.900 1.00 97.06 231 PRO A N 1
ATOM 1889 C CA . PRO A 1 231 ? -1.226 -17.636 15.276 1.00 97.06 231 PRO A CA 1
ATOM 1890 C C . PRO A 1 231 ? -1.608 -18.910 14.501 1.00 97.06 231 PRO A C 1
ATOM 1892 O O . PRO A 1 231 ? -0.863 -19.884 14.516 1.00 97.06 231 PRO A O 1
ATOM 1895 N N . GLN A 1 232 ? -2.765 -18.918 13.831 1.00 98.38 232 GLN A N 1
ATOM 1896 C CA . GLN A 1 232 ? -3.235 -20.025 12.991 1.00 98.38 232 GLN A CA 1
ATOM 1897 C C . GLN A 1 232 ? -2.813 -19.870 11.525 1.00 98.38 232 GLN A C 1
ATOM 1899 O O . GLN A 1 232 ? -3.234 -20.675 10.693 1.00 98.38 232 GLN A O 1
ATOM 1904 N N . PHE A 1 233 ? -2.038 -18.829 11.199 1.00 98.81 233 PHE A N 1
ATOM 1905 C CA . PHE A 1 233 ? -1.599 -18.556 9.839 1.00 98.81 233 PHE A CA 1
ATOM 1906 C C . PHE A 1 233 ? -0.988 -19.799 9.189 1.00 98.81 233 PHE A C 1
ATOM 1908 O O . PHE A 1 233 ? -0.131 -20.472 9.768 1.00 98.81 233 PHE A O 1
ATOM 1915 N N . LYS A 1 234 ? -1.413 -20.073 7.958 1.00 98.69 234 LYS A N 1
ATOM 1916 C CA . LYS A 1 234 ? -0.876 -21.144 7.135 1.00 98.69 234 LYS A CA 1
ATOM 1917 C C . LYS A 1 234 ? -0.462 -20.566 5.793 1.00 98.69 234 LYS A C 1
ATOM 1919 O O . LYS A 1 234 ? -1.280 -19.994 5.078 1.00 98.69 234 LYS A O 1
ATOM 1924 N N . GLU A 1 235 ? 0.802 -20.767 5.443 1.00 98.56 235 GLU A N 1
ATOM 1925 C CA . GLU A 1 235 ? 1.312 -20.390 4.130 1.00 98.56 235 GLU A CA 1
ATOM 1926 C C . GLU A 1 235 ? 0.505 -21.080 3.020 1.00 98.56 235 GLU A C 1
ATOM 1928 O O . GLU A 1 235 ? 0.185 -22.272 3.091 1.00 98.56 235 GLU A O 1
ATOM 1933 N N . THR A 1 236 ? 0.167 -20.306 1.993 1.00 98.44 236 THR A N 1
ATOM 1934 C CA . THR A 1 236 ? -0.513 -20.765 0.781 1.00 98.44 236 THR A CA 1
ATOM 1935 C C . THR A 1 236 ? 0.216 -20.221 -0.441 1.00 98.44 236 THR A C 1
ATOM 1937 O O . THR A 1 236 ? 0.983 -19.262 -0.340 1.00 98.44 236 THR A O 1
ATOM 1940 N N . THR A 1 237 ? -0.016 -20.836 -1.602 1.00 98.62 237 THR A N 1
ATOM 1941 C CA . THR A 1 237 ? 0.554 -20.370 -2.868 1.00 98.62 237 THR A CA 1
ATOM 1942 C C . THR A 1 237 ? 0.199 -18.907 -3.116 1.00 98.62 237 THR A C 1
ATOM 1944 O O . THR A 1 237 ? -0.975 -18.527 -3.111 1.00 98.62 237 THR A O 1
ATOM 1947 N N . ARG A 1 238 ? 1.221 -18.090 -3.380 1.00 98.56 238 ARG A N 1
ATOM 1948 C CA . ARG A 1 238 ? 1.071 -16.672 -3.709 1.00 98.56 238 ARG A CA 1
ATOM 1949 C C . ARG A 1 238 ? 0.768 -16.544 -5.201 1.00 98.56 238 ARG A C 1
ATOM 1951 O O . ARG A 1 238 ? 1.669 -16.348 -6.010 1.00 98.56 238 ARG A O 1
ATOM 1958 N N . TRP A 1 239 ? -0.499 -16.722 -5.569 1.00 98.56 239 TRP A N 1
ATOM 1959 C CA . TRP A 1 239 ? -0.925 -16.668 -6.970 1.00 98.56 239 TRP A CA 1
ATOM 1960 C C . TRP A 1 239 ? -0.737 -15.277 -7.580 1.00 98.56 239 TRP A C 1
ATOM 1962 O O . TRP A 1 239 ? -1.165 -14.275 -7.004 1.00 98.56 239 TRP A O 1
ATOM 1972 N N . ILE A 1 240 ? -0.165 -15.244 -8.783 1.00 98.56 240 ILE A N 1
ATOM 1973 C CA . ILE A 1 240 ? -0.091 -14.071 -9.661 1.00 98.56 240 ILE A CA 1
ATOM 1974 C C . ILE A 1 240 ? -0.630 -14.420 -11.052 1.00 98.56 240 ILE A C 1
ATOM 1976 O O . ILE A 1 240 ? -0.786 -15.595 -11.391 1.00 98.56 240 ILE A O 1
ATOM 1980 N N . GLY A 1 241 ? -0.885 -13.395 -11.863 1.00 97.62 241 GLY A N 1
ATOM 1981 C CA . GLY A 1 241 ? -1.414 -13.528 -13.219 1.00 97.62 241 GLY A CA 1
ATOM 1982 C C . GLY A 1 241 ? -2.912 -13.242 -13.304 1.00 97.62 241 GLY A C 1
ATOM 1983 O O . GLY A 1 241 ? -3.598 -13.079 -12.295 1.00 97.62 241 GLY A O 1
ATOM 1984 N N . ASN A 1 242 ? -3.421 -13.186 -14.535 1.00 97.44 242 ASN A N 1
ATOM 1985 C CA . ASN A 1 242 ? -4.779 -12.726 -14.793 1.00 97.44 242 ASN A CA 1
ATOM 1986 C C . ASN A 1 242 ? -5.829 -13.774 -14.375 1.00 97.44 242 ASN A C 1
ATOM 1988 O O . ASN A 1 242 ? -5.961 -14.801 -15.052 1.00 97.44 242 ASN A O 1
ATOM 1992 N N . PRO A 1 243 ? -6.662 -13.520 -13.349 1.00 97.00 243 PRO A N 1
ATOM 1993 C CA . PRO A 1 243 ? -7.624 -14.510 -12.865 1.00 97.00 243 PRO A CA 1
ATOM 1994 C C . PRO A 1 243 ? -8.803 -14.732 -13.826 1.00 97.00 243 PRO A C 1
ATOM 1996 O O . PRO A 1 243 ? -9.553 -15.694 -13.670 1.00 97.00 243 PRO A O 1
ATOM 1999 N N . TYR A 1 244 ? -8.982 -13.863 -14.824 1.00 97.00 244 TYR A N 1
ATOM 2000 C CA . TYR A 1 244 ? -10.041 -13.972 -15.829 1.00 97.00 244 TYR A CA 1
ATOM 2001 C C . TYR A 1 244 ? -9.583 -14.702 -17.096 1.00 97.00 244 TYR A C 1
ATOM 2003 O O . TYR A 1 244 ? -10.416 -15.067 -17.930 1.00 97.00 244 TYR A O 1
ATOM 2011 N N . LYS A 1 245 ? -8.275 -14.946 -17.254 1.00 97.38 245 LYS A N 1
ATOM 2012 C CA . LYS A 1 245 ? -7.740 -15.786 -18.327 1.00 97.38 245 LYS A CA 1
ATOM 2013 C C . LYS A 1 245 ? -7.691 -17.244 -17.867 1.00 97.38 245 LYS A C 1
ATOM 2015 O O . LYS A 1 245 ? -7.283 -17.573 -16.754 1.00 97.38 245 LYS A O 1
ATOM 2020 N N . LYS A 1 246 ? -8.099 -18.148 -18.756 1.00 96.50 246 LYS A N 1
ATOM 2021 C CA . LYS A 1 246 ? -8.119 -19.588 -18.487 1.00 96.50 246 LYS A CA 1
ATOM 2022 C C . LYS A 1 246 ? -6.701 -20.098 -18.191 1.00 96.50 246 LYS A C 1
ATOM 2024 O O . LYS A 1 246 ? -5.832 -19.983 -19.046 1.00 96.50 246 LYS A O 1
ATOM 2029 N N . ASN A 1 247 ? -6.510 -20.702 -17.014 1.00 95.75 247 ASN A N 1
ATOM 2030 C CA . ASN A 1 247 ? -5.252 -21.333 -16.586 1.00 95.75 247 ASN A CA 1
ATOM 2031 C C . ASN A 1 247 ? -4.023 -20.394 -16.619 1.00 95.75 247 ASN A C 1
ATOM 2033 O O . ASN A 1 247 ? -2.919 -20.855 -16.880 1.00 95.75 247 ASN A O 1
ATOM 2037 N N . ALA A 1 248 ? -4.211 -19.096 -16.360 1.00 97.31 248 ALA A N 1
ATOM 2038 C CA . ALA A 1 248 ? -3.132 -18.102 -16.410 1.00 97.31 248 ALA A CA 1
ATOM 2039 C C . ALA A 1 248 ? -2.466 -17.807 -15.053 1.00 97.31 248 ALA A C 1
ATOM 2041 O O . ALA A 1 248 ? -1.551 -16.991 -14.996 1.00 97.31 248 ALA A O 1
ATOM 2042 N N . LEU A 1 249 ? -2.925 -18.439 -13.967 1.00 98.44 249 LEU A N 1
ATOM 2043 C CA . LEU A 1 249 ? -2.325 -18.253 -12.648 1.00 98.44 249 LEU A CA 1
ATOM 2044 C C . LEU A 1 249 ? -1.045 -19.076 -12.512 1.00 98.44 249 LEU A C 1
ATOM 2046 O O . LEU A 1 249 ? -1.033 -20.268 -12.827 1.00 98.44 249 LEU A O 1
ATOM 2050 N N . ILE A 1 250 ? -0.001 -18.443 -11.987 1.00 98.56 250 ILE A N 1
ATOM 2051 C CA . ILE A 1 250 ? 1.272 -19.079 -11.639 1.00 98.56 250 ILE A CA 1
ATOM 2052 C C . ILE A 1 250 ? 1.644 -18.746 -10.191 1.00 98.56 250 ILE A C 1
ATOM 2054 O O . ILE A 1 250 ? 1.145 -17.777 -9.615 1.00 98.56 250 ILE A O 1
ATOM 2058 N N . ASP A 1 251 ? 2.508 -19.563 -9.595 1.00 98.69 251 ASP A N 1
ATOM 2059 C CA . ASP A 1 251 ? 3.079 -19.291 -8.276 1.00 98.69 251 ASP A CA 1
ATOM 2060 C C . ASP A 1 251 ? 4.131 -18.178 -8.389 1.00 98.69 251 ASP A C 1
ATOM 2062 O O . ASP A 1 251 ? 5.064 -18.308 -9.185 1.00 98.69 251 ASP A O 1
ATOM 2066 N N . TYR A 1 252 ? 4.015 -17.105 -7.601 1.00 98.69 252 TYR A N 1
ATOM 2067 C CA . TYR A 1 252 ? 5.033 -16.051 -7.515 1.00 98.69 252 TYR A CA 1
ATOM 2068 C C . TYR A 1 252 ? 6.435 -16.622 -7.250 1.00 98.69 252 TYR A C 1
ATOM 2070 O O . TYR A 1 252 ? 7.408 -16.146 -7.836 1.00 98.69 252 TYR A O 1
ATOM 2078 N N . ASP A 1 253 ? 6.548 -17.684 -6.442 1.00 98.50 253 ASP A N 1
ATOM 2079 C CA . ASP A 1 253 ? 7.842 -18.289 -6.104 1.00 98.50 253 ASP A CA 1
ATOM 2080 C C . ASP A 1 253 ? 8.556 -18.885 -7.331 1.00 98.50 253 ASP A C 1
ATOM 2082 O O . ASP A 1 253 ? 9.771 -19.081 -7.296 1.00 98.50 253 ASP A O 1
ATOM 2086 N N . SER A 1 254 ? 7.834 -19.124 -8.434 1.00 98.44 254 SER A N 1
ATOM 2087 C CA . SER A 1 254 ? 8.408 -19.605 -9.697 1.00 98.44 254 SER A CA 1
ATOM 2088 C C . SER A 1 254 ? 9.152 -18.530 -10.500 1.00 98.44 254 SER A C 1
ATOM 2090 O O . SER A 1 254 ? 9.904 -18.876 -11.414 1.00 98.44 254 SER A O 1
ATOM 2092 N N . LEU A 1 255 ? 8.980 -17.242 -10.174 1.00 98.56 255 LEU A N 1
ATOM 2093 C CA . LEU A 1 255 ? 9.705 -16.160 -10.841 1.00 98.56 255 LEU A CA 1
ATOM 2094 C C . LEU A 1 255 ? 11.208 -16.204 -10.489 1.00 98.56 255 LEU A C 1
ATOM 2096 O O . LEU A 1 255 ? 11.556 -16.456 -9.330 1.00 98.56 255 LEU A O 1
ATOM 2100 N N . PRO A 1 256 ? 12.115 -15.922 -11.444 1.00 98.44 256 PRO A N 1
ATOM 2101 C CA . PRO A 1 256 ? 13.560 -15.921 -11.201 1.00 98.44 256 PRO A CA 1
ATOM 2102 C C . PRO A 1 256 ? 14.007 -14.743 -10.319 1.00 98.44 256 PRO A C 1
ATOM 2104 O O . PRO A 1 256 ? 13.217 -13.853 -10.014 1.00 98.44 256 PRO A O 1
ATOM 2107 N N . TYR A 1 257 ? 15.293 -14.728 -9.947 1.00 98.19 257 TYR A N 1
ATOM 2108 C CA . TYR A 1 257 ? 15.965 -13.637 -9.218 1.00 98.19 257 TYR A CA 1
ATOM 2109 C C . TYR A 1 257 ? 15.469 -13.385 -7.784 1.00 98.19 257 TYR A C 1
ATOM 2111 O O . TYR A 1 257 ? 15.625 -12.284 -7.256 1.00 98.19 257 TYR A O 1
ATOM 2119 N N . GLY A 1 258 ? 14.893 -14.405 -7.136 1.00 97.06 258 GLY A N 1
ATOM 2120 C CA . GLY A 1 258 ? 14.440 -14.324 -5.740 1.00 97.06 258 GLY A CA 1
ATOM 2121 C C . GLY A 1 258 ? 15.564 -14.228 -4.701 1.00 97.06 258 GLY A C 1
ATOM 2122 O O . GLY A 1 258 ? 15.316 -13.969 -3.529 1.00 97.06 258 GLY A O 1
ATOM 2123 N N . ASP A 1 259 ? 16.805 -14.442 -5.128 1.00 97.06 259 ASP A N 1
ATOM 2124 C CA . ASP A 1 259 ? 18.027 -14.300 -4.340 1.00 97.06 259 ASP A CA 1
ATOM 2125 C C . ASP A 1 259 ? 18.526 -12.846 -4.244 1.00 97.06 259 ASP A C 1
ATOM 2127 O O . ASP A 1 259 ? 19.386 -12.548 -3.413 1.00 97.06 259 ASP A O 1
ATOM 2131 N N . GLN A 1 260 ? 17.979 -11.926 -5.050 1.00 96.12 260 GLN A N 1
ATOM 2132 C CA . GLN A 1 260 ? 18.285 -10.498 -4.942 1.00 96.12 260 GLN A CA 1
ATOM 2133 C C . GLN A 1 260 ? 17.765 -9.906 -3.619 1.00 96.12 260 GLN A C 1
ATOM 2135 O O . GLN A 1 260 ? 16.737 -10.316 -3.074 1.00 96.12 260 GLN A O 1
ATOM 2140 N N . ILE A 1 261 ? 18.475 -8.900 -3.100 1.00 96.25 261 ILE A N 1
ATOM 2141 C CA . ILE A 1 261 ? 18.101 -8.209 -1.859 1.00 96.25 261 ILE A CA 1
ATOM 2142 C C . ILE A 1 261 ? 16.719 -7.567 -2.030 1.00 96.25 261 ILE A C 1
ATOM 2144 O O . ILE A 1 261 ? 16.509 -6.784 -2.948 1.00 96.25 261 ILE A O 1
ATOM 2148 N N . GLY A 1 262 ? 15.792 -7.891 -1.124 1.00 94.06 262 GLY A N 1
ATOM 2149 C CA . GLY A 1 262 ? 14.427 -7.352 -1.136 1.00 94.06 262 GLY A CA 1
ATOM 2150 C C . GLY A 1 262 ? 13.490 -8.003 -2.159 1.00 94.06 262 GLY A C 1
ATOM 2151 O O . GLY A 1 262 ? 12.385 -7.504 -2.351 1.00 94.06 262 GLY A O 1
ATOM 2152 N N . ASN A 1 263 ? 13.908 -9.104 -2.797 1.00 96.50 263 ASN A N 1
ATOM 2153 C CA . ASN A 1 263 ? 13.179 -9.740 -3.896 1.00 96.50 263 ASN A CA 1
ATOM 2154 C C . ASN A 1 263 ? 12.676 -11.166 -3.578 1.00 96.50 263 ASN A C 1
ATOM 2156 O O . ASN A 1 263 ? 12.451 -11.964 -4.488 1.00 96.50 263 ASN A O 1
ATOM 2160 N N . GLN A 1 264 ? 12.543 -11.522 -2.295 1.00 92.50 264 GLN A N 1
ATOM 2161 C CA . GLN A 1 264 ? 12.280 -12.901 -1.841 1.00 92.50 264 GLN A CA 1
ATOM 2162 C C . GLN A 1 264 ? 10.897 -13.446 -2.243 1.00 92.50 264 GLN A C 1
ATOM 2164 O O . GLN A 1 264 ? 9.918 -12.678 -2.386 1.00 92.50 264 GLN A O 1
#

InterPro domains:
  IPR000917 Sulfatase, N-terminal [PF00884] (2-216)
  IPR017850 Alkaline-phosphatase-like, core domain superfamily [G3DSA:3.40.720.10] (1-249)
  IPR017850 Alkaline-phosphatase-like, core domain superfamily [SSF53649] (2-241)
  IPR040423 Phosphoethanolamine transferase [PTHR30443] (1-242)
  IPR058130 Phosphoethanolamine transferase, C-terminal domain [cd16017] (1-218)

Foldseek 3Di:
DVVLVVVVAQEEEEEADQDQCPDPDPVNVVRVVGPYYHHQHPDPDRLDLRELVSRLVVLLVQLPDPRPHYDYHYYYPQCDPPLLSHDDPPQLPCQVPPPPDQPDDDPVLSRSLSSSVSSNVSNVVSVVSSLVSNQVSLDQAKDKDKDPWFWDSLPDPVRDDTGDDLLDDALRRHQMDIDMGGGPNNCVVPPADCVVLVPADAHCVLVVLLVCVRVVHDDVPRDLCRHSRHPNPDDDFHWGHDPPDPPGIDGSVPHPDCVDVSRD